Protein AF-A0A955QNH5-F1 (afdb_monomer_lite)

Sequence (184 aa):
MALAVLMLLLALIGGRVAPNFTEDFLEQAGVSHRPVAFSRFDGVSIVLLALAGMAWTFQPDGVGTGAALVVTGSLHLIRLTRWYGWLTWREPLVLVLHVGYGWLAVALVIMGGANLGWGVHPEDAVHALTTGAVGVMTLGVMTRASLGHTGRIKHAGALTVMMYLLVNGGAILRVFGASLYLPG

Secondary structure (DSSP, 8-state):
-HHHHHHHHIIIIIHHHHHHHHHHHHHHTT----PPPP-HHHHHHHHHHHHHHHHHHH-TT-HHHHHHHHHHHHHHHHHHHTTTGGGGTT-HHHHHHHHHHHHHHHHHHHHHHHHTT-SS-HHHHHHIIIIIIIHHHHHHHHHHHHHHHTT--S---HHHHHHHHHHHHHHHHHHHHHHHH---

pLDDT: mean 92.83, std 7.63, range [50.06, 98.38]

Structure (mmCIF, N/CA/C/O backbone):
data_AF-A0A955QNH5-F1
#
_entry.id   AF-A0A955QNH5-F1
#
loop_
_atom_site.group_PDB
_atom_site.id
_atom_site.type_symbol
_atom_site.label_atom_id
_atom_site.label_alt_id
_atom_site.label_comp_id
_atom_site.label_asym_id
_atom_site.label_entity_id
_atom_site.label_seq_id
_atom_site.pdbx_PDB_ins_code
_atom_site.Cartn_x
_atom_site.Cartn_y
_atom_site.Cartn_z
_atom_site.occupancy
_atom_site.B_iso_or_equiv
_atom_site.auth_seq_id
_atom_site.auth_comp_id
_atom_site.auth_asym_id
_atom_site.auth_atom_id
_atom_site.pdbx_PDB_model_num
ATOM 1 N N . MET A 1 1 ? 14.850 -11.677 -4.701 1.00 73.88 1 MET A N 1
ATOM 2 C CA . MET A 1 1 ? 14.038 -12.763 -4.094 1.00 73.88 1 MET A CA 1
ATOM 3 C C . MET A 1 1 ? 13.333 -12.375 -2.788 1.00 73.88 1 MET A C 1
ATOM 5 O O . MET A 1 1 ? 12.111 -12.396 -2.781 1.00 73.88 1 MET A O 1
ATOM 9 N N . ALA A 1 2 ? 14.028 -11.999 -1.700 1.00 87.56 2 ALA A N 1
ATOM 10 C CA . ALA A 1 2 ? 13.380 -11.742 -0.395 1.00 87.56 2 ALA A CA 1
ATOM 11 C C . ALA A 1 2 ? 12.268 -10.670 -0.437 1.00 87.56 2 ALA A C 1
ATOM 13 O O . ALA A 1 2 ? 11.185 -10.870 0.105 1.00 87.56 2 ALA A O 1
ATOM 14 N N . LEU A 1 3 ? 12.497 -9.566 -1.153 1.00 91.44 3 LEU A N 1
ATOM 15 C CA . LEU A 1 3 ? 11.506 -8.497 -1.310 1.00 91.44 3 LEU A CA 1
ATOM 16 C C . LEU A 1 3 ? 10.260 -8.938 -2.099 1.00 91.44 3 LEU A C 1
ATOM 18 O O . LEU A 1 3 ? 9.157 -8.535 -1.750 1.00 91.44 3 LEU A O 1
ATOM 22 N N . ALA A 1 4 ? 10.403 -9.815 -3.097 1.00 92.12 4 ALA A N 1
ATOM 23 C CA . ALA A 1 4 ? 9.262 -10.363 -3.836 1.00 92.12 4 ALA A CA 1
ATOM 24 C C . ALA A 1 4 ? 8.381 -11.257 -2.943 1.00 92.12 4 ALA A C 1
ATOM 26 O O . ALA A 1 4 ? 7.154 -11.214 -3.020 1.00 92.12 4 ALA A O 1
ATOM 27 N N . VAL A 1 5 ? 9.000 -12.018 -2.033 1.00 94.38 5 VAL A N 1
ATOM 28 C CA . VAL A 1 5 ? 8.268 -12.785 -1.014 1.00 94.38 5 VAL A CA 1
ATOM 29 C C . VAL A 1 5 ? 7.528 -11.844 -0.063 1.00 94.38 5 VAL A C 1
ATOM 31 O O . VAL A 1 5 ? 6.362 -12.082 0.240 1.00 94.38 5 VAL A O 1
ATOM 34 N N . LEU A 1 6 ? 8.158 -10.744 0.363 1.00 94.81 6 LEU A N 1
ATOM 35 C CA . LEU A 1 6 ? 7.503 -9.738 1.204 1.00 94.81 6 LEU A CA 1
ATOM 36 C C . LEU A 1 6 ? 6.306 -9.080 0.506 1.00 94.81 6 LEU A C 1
ATOM 38 O O . LEU A 1 6 ? 5.262 -8.939 1.138 1.00 94.81 6 LEU A O 1
ATOM 42 N N . MET A 1 7 ? 6.408 -8.744 -0.787 1.00 95.69 7 MET A N 1
ATOM 43 C CA . MET A 1 7 ? 5.266 -8.250 -1.573 1.00 95.69 7 MET A CA 1
ATOM 44 C C . MET A 1 7 ? 4.090 -9.232 -1.510 1.00 95.69 7 MET A C 1
ATOM 46 O O . MET A 1 7 ? 2.962 -8.833 -1.221 1.00 95.69 7 MET A O 1
ATOM 50 N N . LEU A 1 8 ? 4.356 -10.524 -1.738 1.00 96.75 8 LEU A N 1
ATOM 51 C CA . LEU A 1 8 ? 3.333 -11.571 -1.703 1.00 96.75 8 LEU A CA 1
ATOM 52 C C . LEU A 1 8 ? 2.717 -11.743 -0.315 1.00 96.75 8 LEU A C 1
ATOM 54 O O . LEU A 1 8 ? 1.496 -11.843 -0.197 1.00 96.75 8 LEU A O 1
ATOM 58 N N . LEU A 1 9 ? 3.536 -11.744 0.737 1.00 95.88 9 LEU A N 1
ATOM 59 C CA . LEU A 1 9 ? 3.051 -11.834 2.113 1.00 95.88 9 LEU A CA 1
ATOM 60 C C . LEU A 1 9 ? 2.173 -10.632 2.464 1.00 95.88 9 LEU A C 1
ATOM 62 O O . LEU A 1 9 ? 1.086 -10.821 3.006 1.00 95.88 9 LEU A O 1
ATOM 66 N N . LEU A 1 10 ? 2.583 -9.414 2.099 1.00 96.88 10 LEU A N 1
ATOM 67 C CA . LEU A 1 10 ? 1.769 -8.212 2.284 1.00 96.88 10 LEU A CA 1
ATOM 68 C C . LEU A 1 10 ? 0.448 -8.294 1.507 1.00 96.88 10 LEU A C 1
ATOM 70 O O . LEU A 1 10 ? -0.599 -7.960 2.057 1.00 96.88 10 LEU A O 1
ATOM 74 N N . ALA A 1 11 ? 0.462 -8.784 0.265 1.00 97.00 11 ALA A N 1
ATOM 75 C CA . ALA A 1 11 ? -0.744 -8.907 -0.552 1.00 97.00 11 ALA A CA 1
ATOM 76 C C . ALA A 1 11 ? -1.743 -9.944 -0.014 1.00 97.00 11 ALA A C 1
ATOM 78 O O . ALA A 1 11 ? -2.961 -9.738 -0.081 1.00 97.00 11 ALA A O 1
ATOM 79 N N . LEU A 1 12 ? -1.233 -11.067 0.502 1.00 95.81 12 LEU A N 1
ATOM 80 C CA . LEU A 1 12 ? -2.027 -12.165 1.053 1.00 95.81 12 LEU A CA 1
ATOM 81 C C . LEU A 1 12 ? -2.552 -11.843 2.451 1.00 95.81 12 LEU A C 1
ATOM 83 O O . LEU A 1 12 ? -3.751 -11.956 2.698 1.00 95.81 12 LEU A O 1
ATOM 87 N N . ILE A 1 13 ? -1.659 -11.441 3.358 1.00 94.44 13 ILE A N 1
ATOM 88 C CA . ILE A 1 13 ? -1.999 -11.148 4.752 1.00 94.44 13 ILE A CA 1
ATOM 89 C C . ILE A 1 13 ? -2.771 -9.835 4.812 1.00 94.44 13 ILE A C 1
ATOM 91 O O . ILE A 1 13 ? -3.875 -9.808 5.346 1.00 94.44 13 ILE A O 1
ATOM 95 N N . GLY A 1 14 ? -2.262 -8.765 4.197 1.00 92.81 14 GLY A N 1
ATOM 96 C CA . GLY A 1 14 ? -2.941 -7.468 4.155 1.00 92.81 14 GLY A CA 1
ATOM 97 C C . GLY A 1 14 ? -4.311 -7.554 3.483 1.00 92.81 14 GLY A C 1
ATOM 98 O O . GLY A 1 14 ? -5.280 -7.018 4.010 1.00 92.81 14 GLY A O 1
ATOM 99 N N . GLY A 1 15 ? -4.427 -8.328 2.398 1.00 92.56 15 GLY A N 1
ATOM 100 C CA . GLY A 1 15 ? -5.695 -8.558 1.698 1.00 92.56 15 GLY A CA 1
ATOM 101 C C . GLY A 1 15 ? -6.717 -9.427 2.436 1.00 92.56 15 GLY A C 1
ATOM 102 O O . GLY A 1 15 ? -7.808 -9.628 1.912 1.00 92.56 15 GLY A O 1
ATOM 103 N N . ARG A 1 16 ? -6.385 -9.951 3.621 1.00 93.94 16 ARG A N 1
ATOM 104 C CA . ARG A 1 16 ? -7.334 -10.592 4.548 1.00 93.94 16 ARG A CA 1
ATOM 105 C C . ARG A 1 16 ? -7.545 -9.744 5.796 1.00 93.94 16 ARG A C 1
ATOM 107 O O . ARG A 1 16 ? -8.671 -9.516 6.211 1.00 93.94 16 ARG A O 1
ATOM 114 N N . VAL A 1 17 ? -6.455 -9.252 6.373 1.00 93.81 17 VAL A N 1
ATOM 115 C CA . VAL A 1 17 ? -6.455 -8.493 7.624 1.00 93.81 17 VAL A CA 1
ATOM 116 C C . VAL A 1 17 ? -7.178 -7.154 7.465 1.00 93.81 17 VAL A C 1
ATOM 118 O O . VAL A 1 17 ? -8.030 -6.839 8.289 1.00 93.81 17 VAL A O 1
ATOM 121 N N . ALA A 1 18 ? -6.886 -6.383 6.411 1.00 95.19 18 ALA A N 1
ATOM 122 C CA . ALA A 1 18 ? -7.538 -5.094 6.181 1.00 95.19 18 ALA A CA 1
ATOM 123 C C . ALA A 1 18 ? -9.062 -5.221 5.976 1.00 95.19 18 ALA A C 1
ATOM 125 O O . ALA A 1 18 ? -9.787 -4.581 6.736 1.00 95.19 18 ALA A O 1
ATOM 126 N N . PRO A 1 19 ? -9.582 -6.056 5.047 1.00 95.31 19 PRO A N 1
ATOM 127 C CA . PRO A 1 19 ? -11.027 -6.168 4.852 1.00 95.31 19 PRO A CA 1
ATOM 128 C C . PRO A 1 19 ? -11.760 -6.731 6.073 1.00 95.31 19 PRO A C 1
ATOM 130 O O . PRO A 1 19 ? -12.776 -6.157 6.443 1.00 95.31 19 PRO A O 1
ATOM 133 N N . ASN A 1 20 ? -11.238 -7.758 6.757 1.00 94.94 20 ASN A N 1
ATOM 134 C CA . ASN A 1 20 ? -11.894 -8.302 7.958 1.00 94.94 20 ASN A CA 1
ATOM 135 C C . ASN A 1 20 ? -12.065 -7.229 9.042 1.00 94.94 20 ASN A C 1
ATOM 137 O O . ASN A 1 20 ? -13.104 -7.107 9.679 1.00 94.94 20 ASN A O 1
ATOM 141 N N . PHE A 1 21 ? -11.040 -6.403 9.236 1.00 94.75 21 PHE A N 1
ATOM 142 C CA . PHE A 1 21 ? -11.085 -5.334 10.220 1.00 94.75 21 PHE A CA 1
ATOM 143 C C . PHE A 1 21 ? -11.943 -4.142 9.807 1.00 94.75 21 PHE A C 1
ATOM 145 O O . PHE A 1 21 ? -12.483 -3.461 10.679 1.00 94.75 21 PHE A O 1
ATOM 152 N N . THR A 1 22 ? -12.079 -3.891 8.508 1.00 95.81 22 THR A N 1
ATOM 153 C CA . THR A 1 22 ? -13.064 -2.936 7.998 1.00 95.81 22 THR A CA 1
ATOM 154 C C . THR A 1 22 ? -14.476 -3.440 8.214 1.00 95.81 22 THR A C 1
ATOM 156 O O . THR A 1 22 ? -15.323 -2.667 8.645 1.00 95.81 22 THR A O 1
ATOM 159 N N . GLU A 1 23 ? -14.733 -4.718 7.952 1.00 95.50 23 GLU A N 1
ATOM 160 C CA . GLU A 1 23 ? -16.034 -5.340 8.183 1.00 95.50 23 GLU A CA 1
ATOM 161 C C . GLU A 1 23 ? -16.450 -5.219 9.653 1.00 95.50 23 GLU A C 1
ATOM 163 O O . GLU A 1 23 ? -17.493 -4.622 9.922 1.00 95.50 23 GLU A O 1
ATOM 168 N N . ASP A 1 24 ? -15.577 -5.618 10.589 1.00 93.69 24 ASP A N 1
ATOM 169 C CA . ASP A 1 24 ? -15.798 -5.465 12.037 1.00 93.69 24 ASP A CA 1
ATOM 170 C C . ASP A 1 24 ? -16.164 -4.020 12.426 1.00 93.69 24 ASP A C 1
ATOM 172 O O . ASP A 1 24 ? -17.045 -3.779 13.256 1.00 93.69 24 ASP A O 1
ATOM 176 N N . PHE A 1 25 ? -15.450 -3.039 11.862 1.00 94.50 25 PHE A N 1
ATOM 177 C CA . PHE A 1 25 ? -15.661 -1.624 12.163 1.00 94.50 25 PHE A CA 1
ATOM 178 C C . PHE A 1 25 ? -16.982 -1.105 11.584 1.00 94.50 25 PHE A C 1
ATOM 180 O O . PHE A 1 25 ? -17.727 -0.411 12.276 1.00 94.50 25 PHE A O 1
ATOM 187 N N . LEU A 1 26 ? -17.286 -1.432 10.326 1.00 94.56 26 LEU A N 1
ATOM 188 C CA . LEU A 1 26 ? -18.515 -0.992 9.662 1.00 94.56 26 LEU A CA 1
ATOM 189 C C . LEU A 1 26 ? -19.756 -1.625 10.299 1.00 94.56 26 LEU A C 1
ATOM 191 O O . LEU A 1 26 ? -20.792 -0.967 10.384 1.00 94.56 26 LEU A O 1
ATOM 195 N N . GLU A 1 27 ? -19.640 -2.856 10.799 1.00 94.19 27 GLU A N 1
ATOM 196 C CA . GLU A 1 27 ? -20.665 -3.513 11.612 1.00 94.19 27 GLU A CA 1
ATOM 197 C C . GLU A 1 27 ? -20.955 -2.753 12.900 1.00 94.19 27 GLU A C 1
ATOM 199 O O . GLU A 1 27 ? -22.105 -2.393 13.155 1.00 94.19 27 GLU A O 1
ATOM 204 N N . GLN A 1 28 ? -19.917 -2.435 13.672 1.00 91.81 28 GLN A N 1
ATOM 205 C CA . GLN A 1 28 ? -20.056 -1.675 14.919 1.00 91.81 28 GLN A CA 1
ATOM 206 C C . GLN A 1 28 ? -20.581 -0.255 14.684 1.00 91.81 28 GLN A C 1
ATOM 208 O O . GLN A 1 28 ? -21.316 0.281 15.511 1.00 91.81 28 GLN A O 1
ATOM 213 N N . ALA A 1 29 ? -20.233 0.352 13.549 1.00 92.00 29 ALA A N 1
ATOM 214 C CA . ALA A 1 29 ? -20.691 1.681 13.162 1.00 92.00 29 ALA A CA 1
ATOM 215 C C . ALA A 1 29 ? -22.109 1.702 12.554 1.00 92.00 29 ALA A C 1
ATOM 217 O O . ALA A 1 29 ? -22.601 2.782 12.226 1.00 92.00 29 ALA A O 1
ATOM 218 N N . GLY A 1 30 ? -22.763 0.546 12.367 1.00 92.19 30 GLY A N 1
ATOM 219 C CA . GLY A 1 30 ? -24.098 0.459 11.763 1.00 92.19 30 GLY A CA 1
ATOM 220 C C . GLY A 1 30 ? -24.141 0.852 10.281 1.00 92.19 30 GLY A C 1
ATOM 221 O O . GLY A 1 30 ? -25.191 1.240 9.770 1.00 92.19 30 GLY A O 1
ATOM 222 N N . VAL A 1 31 ? -23.008 0.783 9.578 1.00 92.56 31 VAL A N 1
ATOM 223 C CA . VAL A 1 31 ? -22.906 1.118 8.153 1.00 92.56 31 VAL A CA 1
ATOM 224 C C . VAL A 1 31 ? -23.233 -0.121 7.315 1.00 92.56 31 VAL A C 1
ATOM 226 O O . VAL A 1 31 ? -22.716 -1.210 7.560 1.00 92.56 31 VAL A O 1
ATOM 229 N N . SER A 1 32 ? -24.084 0.044 6.297 1.00 88.25 32 SER A N 1
ATOM 230 C CA . SER A 1 32 ? -24.558 -1.052 5.433 1.00 88.25 32 SER A CA 1
ATOM 231 C C . SER A 1 32 ? -23.532 -1.547 4.409 1.00 88.25 32 SER A C 1
ATOM 233 O O . SER A 1 32 ? -23.672 -2.650 3.885 1.00 88.25 32 SER A O 1
ATOM 235 N N . HIS A 1 33 ? -22.502 -0.753 4.110 1.00 88.88 33 HIS A N 1
ATOM 236 C CA . HIS A 1 33 ? -21.431 -1.158 3.204 1.00 88.88 33 HIS A CA 1
ATOM 237 C C . HIS A 1 33 ? -20.600 -2.287 3.827 1.00 88.88 33 HIS A C 1
ATOM 239 O O . HIS A 1 33 ? -20.292 -2.269 5.022 1.00 88.88 33 HIS A O 1
ATOM 245 N N . ARG A 1 34 ? -20.211 -3.260 3.000 1.00 90.12 34 ARG A N 1
ATOM 246 C CA . ARG A 1 34 ? -19.364 -4.390 3.390 1.00 90.12 34 ARG A CA 1
ATOM 247 C C . ARG A 1 34 ? -18.223 -4.548 2.387 1.00 90.12 34 ARG A C 1
ATOM 249 O O . ARG A 1 34 ? -18.476 -4.406 1.188 1.00 90.12 34 ARG A O 1
ATOM 256 N N . PRO A 1 35 ? -16.987 -4.825 2.840 1.00 92.19 35 PRO A N 1
ATOM 257 C CA . PRO A 1 35 ? -15.889 -5.183 1.952 1.00 92.19 35 PRO A CA 1
ATOM 258 C C . PRO A 1 35 ? -16.304 -6.305 1.005 1.00 92.19 35 PRO A C 1
ATOM 260 O O . PRO A 1 35 ? -16.931 -7.282 1.414 1.00 92.19 35 PRO A O 1
ATOM 263 N N . VAL A 1 36 ? -15.970 -6.170 -0.277 1.00 92.06 36 VAL A N 1
ATOM 264 C CA . VAL A 1 36 ? -16.321 -7.206 -1.249 1.00 92.06 36 VAL A CA 1
ATOM 265 C C . VAL A 1 36 ? -15.541 -8.482 -0.924 1.00 92.06 36 VAL A C 1
ATOM 267 O O . VAL A 1 36 ? -14.315 -8.447 -0.801 1.00 92.06 36 VAL A O 1
ATOM 270 N N . ALA A 1 37 ? -16.251 -9.609 -0.827 1.00 90.69 37 ALA A N 1
ATOM 271 C CA . ALA A 1 37 ? -15.651 -10.913 -0.574 1.00 90.69 37 ALA A CA 1
ATOM 272 C C . ALA A 1 37 ? -14.604 -11.289 -1.639 1.00 90.69 37 ALA A C 1
ATOM 274 O O . ALA A 1 37 ? -14.648 -10.834 -2.790 1.00 90.69 37 ALA A O 1
ATOM 275 N N . PHE A 1 38 ? -13.671 -12.163 -1.250 1.00 92.31 38 PHE A N 1
ATOM 276 C CA . PHE A 1 38 ? -12.607 -12.627 -2.134 1.00 92.31 38 PHE A CA 1
ATOM 277 C C . PHE A 1 38 ? -13.183 -13.237 -3.417 1.00 92.31 38 PHE A C 1
ATOM 279 O O . PHE A 1 38 ? -14.006 -14.150 -3.389 1.00 92.31 38 PHE A O 1
ATOM 286 N N . SER A 1 39 ? -12.724 -12.735 -4.556 1.00 93.50 39 SER A N 1
ATOM 287 C CA . SER A 1 39 ? -13.237 -13.071 -5.881 1.00 93.50 39 SER A CA 1
ATOM 288 C C . SER A 1 39 ? -12.128 -13.559 -6.812 1.00 93.50 39 SER A C 1
ATOM 290 O O . SER A 1 39 ? -10.938 -13.463 -6.510 1.00 93.50 39 SER A O 1
ATOM 292 N N . ARG A 1 40 ? -12.506 -14.029 -8.008 1.00 94.69 40 ARG A N 1
ATOM 293 C CA . ARG A 1 40 ? -11.540 -14.419 -9.052 1.00 94.69 40 ARG A CA 1
ATOM 294 C C . ARG A 1 40 ? -10.577 -13.284 -9.409 1.00 94.69 40 ARG A C 1
ATOM 296 O O . ARG A 1 40 ? -9.405 -13.549 -9.646 1.00 94.69 40 ARG A O 1
ATOM 303 N N . PHE A 1 41 ? -11.048 -12.036 -9.385 1.00 95.44 41 PHE A N 1
ATOM 304 C CA . PHE A 1 41 ? -10.208 -10.858 -9.610 1.00 95.44 41 PHE A CA 1
ATOM 305 C C . PHE A 1 41 ? -9.071 -10.754 -8.583 1.00 95.44 41 PHE A C 1
ATOM 307 O O . PHE A 1 41 ? -7.934 -10.456 -8.943 1.00 95.44 41 PHE A O 1
ATOM 314 N N . ASP A 1 42 ? -9.354 -11.041 -7.309 1.00 95.19 42 ASP A N 1
ATOM 315 C CA . ASP A 1 42 ? -8.354 -11.019 -6.238 1.00 95.19 42 ASP A CA 1
ATOM 316 C C . ASP A 1 42 ? -7.303 -12.110 -6.443 1.00 95.19 42 ASP A C 1
ATOM 318 O O . ASP A 1 42 ? -6.107 -11.847 -6.324 1.00 95.19 42 ASP A O 1
ATOM 322 N N . GLY A 1 43 ? -7.751 -13.314 -6.811 1.00 95.88 43 GLY A N 1
ATOM 323 C CA . GLY A 1 43 ? -6.870 -14.431 -7.149 1.00 95.88 43 GLY A CA 1
ATOM 324 C C . GLY A 1 43 ? -5.943 -14.102 -8.318 1.00 95.88 43 GLY A C 1
ATOM 325 O O . GLY A 1 43 ? -4.730 -14.249 -8.191 1.00 95.88 43 GLY A O 1
ATOM 326 N N . VAL A 1 44 ? -6.493 -13.582 -9.420 1.00 97.38 44 VAL A N 1
ATOM 327 C CA . VAL A 1 44 ? -5.707 -13.156 -10.592 1.00 97.38 44 VAL A CA 1
ATOM 328 C C . VAL A 1 44 ? -4.710 -12.063 -10.214 1.00 97.38 44 VAL A C 1
ATOM 330 O O . VAL A 1 44 ? -3.546 -12.148 -10.591 1.00 97.38 44 VAL A O 1
ATOM 333 N N . SER A 1 45 ? -5.126 -11.081 -9.412 1.00 97.25 45 SER A N 1
ATOM 334 C CA . SER A 1 45 ? -4.244 -10.005 -8.950 1.00 97.25 45 SER A CA 1
ATOM 335 C C . SER A 1 45 ? -3.044 -10.543 -8.160 1.00 97.25 45 SER A C 1
ATOM 337 O O . SER A 1 45 ? -1.924 -10.082 -8.356 1.00 97.25 45 SER A O 1
ATOM 339 N N . ILE A 1 46 ? -3.258 -11.522 -7.274 1.00 97.25 46 ILE A N 1
ATOM 340 C CA . ILE A 1 46 ? -2.185 -12.147 -6.480 1.00 97.25 46 ILE A CA 1
ATOM 341 C C . ILE A 1 46 ? -1.258 -12.992 -7.363 1.00 97.25 46 ILE A C 1
ATOM 343 O O . ILE A 1 46 ? -0.042 -12.951 -7.187 1.00 97.25 46 ILE A O 1
ATOM 347 N N . VAL A 1 47 ? -1.807 -13.747 -8.319 1.00 97.88 47 VAL A N 1
ATOM 348 C CA . VAL A 1 47 ? -0.999 -14.539 -9.263 1.00 97.88 47 VAL A CA 1
ATOM 349 C C . VAL A 1 47 ? -0.127 -13.622 -10.116 1.00 97.88 47 VAL A C 1
ATOM 351 O O . VAL A 1 47 ? 1.067 -13.875 -10.254 1.00 97.88 47 VAL A O 1
ATOM 354 N N . LEU A 1 48 ? -0.686 -12.524 -10.629 1.00 97.75 48 LEU A N 1
ATOM 355 C CA . LEU A 1 48 ? 0.080 -11.529 -11.378 1.00 97.75 48 LEU A CA 1
ATOM 356 C C . LEU A 1 48 ? 1.171 -10.887 -10.521 1.00 97.75 48 LEU A C 1
ATOM 358 O O . LEU A 1 48 ? 2.280 -10.710 -11.012 1.00 97.75 48 LEU A O 1
ATOM 362 N N . LEU A 1 49 ? 0.916 -10.643 -9.232 1.00 98.06 49 LEU A N 1
ATOM 363 C CA . LEU A 1 49 ? 1.956 -10.187 -8.311 1.00 98.06 49 LEU A CA 1
ATOM 364 C C . LEU A 1 49 ? 3.093 -11.196 -8.160 1.00 98.06 49 LEU A C 1
ATOM 366 O O . LEU A 1 49 ? 4.257 -10.800 -8.170 1.00 98.06 49 LEU A O 1
ATOM 370 N N . ALA A 1 50 ? 2.782 -12.488 -8.049 1.00 97.50 50 ALA A N 1
ATOM 371 C CA . ALA A 1 50 ? 3.806 -13.526 -7.966 1.00 97.50 50 ALA A CA 1
ATOM 372 C C . ALA A 1 50 ? 4.670 -13.554 -9.233 1.00 97.50 50 ALA A C 1
ATOM 374 O O . ALA A 1 50 ? 5.897 -13.573 -9.145 1.00 97.50 50 ALA A O 1
ATOM 375 N N . LEU A 1 51 ? 4.031 -13.494 -10.404 1.00 97.38 51 LEU A N 1
ATOM 376 C CA . LEU A 1 51 ? 4.715 -13.479 -11.696 1.00 97.38 51 LEU A CA 1
ATOM 377 C C . LEU A 1 51 ? 5.550 -12.206 -11.884 1.00 97.38 51 LEU A C 1
ATOM 379 O O . LEU A 1 51 ? 6.704 -12.298 -12.295 1.00 97.38 51 LEU A O 1
ATOM 383 N N . ALA A 1 52 ? 5.018 -11.036 -11.529 1.00 97.06 52 ALA A N 1
ATOM 384 C CA . ALA A 1 52 ? 5.735 -9.765 -11.608 1.00 97.06 52 ALA A CA 1
ATOM 385 C C . ALA A 1 52 ? 6.926 -9.719 -10.637 1.00 97.06 52 ALA A C 1
ATOM 387 O O . ALA A 1 52 ? 8.015 -9.299 -11.018 1.00 97.06 52 ALA A O 1
ATOM 388 N N . GLY A 1 53 ? 6.765 -10.217 -9.406 1.00 96.31 53 GLY A N 1
ATOM 389 C CA . GLY A 1 53 ? 7.858 -10.331 -8.435 1.00 96.31 53 GLY A CA 1
ATOM 390 C C . GLY A 1 53 ? 8.942 -11.329 -8.862 1.00 96.31 53 GLY A C 1
ATOM 391 O O . GLY A 1 53 ? 10.128 -11.121 -8.585 1.00 96.31 53 GLY A O 1
ATOM 392 N N . MET A 1 54 ? 8.555 -12.393 -9.572 1.00 96.19 54 MET A N 1
ATOM 393 C CA . MET A 1 54 ? 9.485 -13.340 -10.188 1.00 96.19 54 MET A CA 1
ATOM 394 C C . MET A 1 54 ? 10.242 -12.689 -11.349 1.00 96.19 54 MET A C 1
ATOM 396 O O . MET A 1 54 ? 11.470 -12.727 -11.358 1.00 96.19 54 MET A O 1
ATOM 400 N N . ALA A 1 55 ? 9.538 -12.017 -12.264 1.00 95.81 55 ALA A N 1
ATOM 401 C CA . ALA A 1 55 ? 10.143 -11.260 -13.360 1.00 95.81 55 ALA A CA 1
ATOM 402 C C . ALA A 1 55 ? 11.135 -10.213 -12.836 1.00 95.81 55 ALA A C 1
ATOM 404 O O . ALA A 1 55 ? 12.275 -10.174 -13.285 1.00 95.81 55 ALA A O 1
ATOM 405 N N . TRP A 1 56 ? 10.757 -9.459 -11.801 1.00 95.62 56 TRP A N 1
ATOM 406 C CA . TRP A 1 56 ? 11.630 -8.474 -11.162 1.00 95.62 56 TRP A CA 1
ATOM 407 C C . TRP A 1 56 ? 12.850 -9.089 -10.473 1.00 95.62 56 TRP A C 1
ATOM 409 O O . TRP A 1 56 ? 13.907 -8.474 -10.418 1.00 95.62 56 TRP A O 1
ATOM 419 N N . THR A 1 57 ? 12.752 -10.329 -9.992 1.00 94.25 57 THR A N 1
ATOM 420 C CA . THR A 1 57 ? 13.906 -11.027 -9.413 1.00 94.25 57 THR A CA 1
ATOM 421 C C . THR A 1 57 ? 14.940 -11.429 -10.469 1.00 94.25 57 THR A C 1
ATOM 423 O O . THR A 1 57 ? 16.131 -11.389 -10.172 1.00 94.25 57 THR A O 1
ATOM 426 N N . PHE A 1 58 ? 14.512 -11.836 -11.667 1.00 94.50 58 PHE A N 1
ATOM 427 C CA . PHE A 1 58 ? 15.423 -12.298 -12.724 1.00 94.50 58 PHE A CA 1
ATOM 428 C C . PHE A 1 58 ? 15.865 -11.187 -13.679 1.00 94.50 58 PHE A C 1
ATOM 430 O O . PHE A 1 58 ? 16.976 -11.232 -14.197 1.00 94.50 58 PHE A O 1
ATOM 437 N N . GLN A 1 59 ? 14.998 -10.208 -13.924 1.00 93.88 59 GLN A N 1
ATOM 438 C CA . GLN A 1 59 ? 15.226 -9.075 -14.817 1.00 93.88 59 GLN A CA 1
ATOM 439 C C . GLN A 1 59 ? 14.716 -7.792 -14.147 1.00 93.88 59 GLN A C 1
ATOM 441 O O . GLN A 1 59 ? 13.641 -7.293 -14.506 1.00 93.88 59 GLN A O 1
ATOM 446 N N . PRO A 1 60 ? 15.457 -7.268 -13.152 1.00 90.69 60 PRO A N 1
ATOM 447 C CA . PRO A 1 60 ? 15.029 -6.113 -12.373 1.00 90.69 60 PRO A CA 1
ATOM 448 C C . PRO A 1 60 ? 14.854 -4.861 -13.226 1.00 90.69 60 PRO A C 1
ATOM 450 O O . PRO A 1 60 ? 13.907 -4.137 -12.963 1.00 90.69 60 PRO A O 1
ATOM 453 N N . ASP A 1 61 ? 15.659 -4.673 -14.276 1.00 89.88 61 ASP A N 1
ATOM 454 C CA . ASP A 1 61 ? 15.649 -3.476 -15.139 1.00 89.88 61 ASP A CA 1
ATOM 455 C C . ASP A 1 61 ? 14.889 -3.686 -16.465 1.00 89.88 61 ASP A C 1
ATOM 457 O O . ASP A 1 61 ? 14.957 -2.877 -17.389 1.00 89.88 61 ASP A O 1
ATOM 461 N N . GLY A 1 62 ? 14.180 -4.810 -16.608 1.00 92.25 62 GLY A N 1
ATOM 462 C CA . GLY A 1 62 ? 13.473 -5.138 -17.842 1.00 92.25 62 GLY A CA 1
ATOM 463 C C . GLY A 1 62 ? 12.249 -4.247 -18.069 1.00 92.25 62 GLY A C 1
ATOM 464 O O . GLY A 1 62 ? 11.391 -4.127 -17.195 1.00 92.25 62 GLY A O 1
ATOM 465 N N . VAL A 1 63 ? 12.087 -3.716 -19.285 1.00 93.88 63 VAL A N 1
ATOM 466 C CA . VAL A 1 63 ? 10.881 -2.962 -19.696 1.00 93.88 63 VAL A CA 1
ATOM 467 C C . VAL A 1 63 ? 9.609 -3.801 -19.502 1.00 93.88 63 VAL A C 1
ATOM 469 O O . VAL A 1 63 ? 8.601 -3.311 -18.992 1.00 93.88 63 VAL A O 1
ATOM 472 N N . GLY A 1 64 ? 9.667 -5.097 -19.835 1.00 95.75 64 GLY A N 1
ATOM 473 C CA . GLY A 1 64 ? 8.562 -6.036 -19.608 1.00 95.75 64 GLY A CA 1
ATOM 474 C C . GLY A 1 64 ? 8.225 -6.218 -18.123 1.00 95.75 64 GLY A C 1
ATOM 475 O O . GLY A 1 64 ? 7.050 -6.227 -17.757 1.00 95.75 64 GLY A O 1
ATOM 476 N N . THR A 1 65 ? 9.243 -6.281 -17.259 1.00 96.12 65 THR A N 1
ATOM 477 C CA . THR A 1 65 ? 9.073 -6.275 -15.798 1.00 96.12 65 THR A CA 1
ATOM 478 C C . THR A 1 65 ? 8.405 -4.983 -15.339 1.00 96.12 65 THR A C 1
ATOM 480 O O . THR A 1 65 ? 7.465 -5.033 -14.548 1.00 96.12 65 THR A O 1
ATOM 483 N N . GLY A 1 66 ? 8.842 -3.833 -15.863 1.00 96.38 66 GLY A N 1
ATOM 484 C CA . GLY A 1 66 ? 8.265 -2.530 -15.540 1.00 96.38 66 GLY A CA 1
ATOM 485 C C . GLY A 1 66 ? 6.768 -2.470 -15.836 1.00 96.38 66 GLY A C 1
ATOM 486 O O . GLY A 1 66 ? 5.965 -2.174 -14.951 1.00 96.38 66 GLY A O 1
ATOM 487 N N . ALA A 1 67 ? 6.373 -2.866 -17.048 1.00 97.25 67 ALA A N 1
ATOM 488 C CA . ALA A 1 67 ? 4.967 -2.944 -17.442 1.00 97.25 67 ALA A CA 1
ATOM 489 C C . ALA A 1 67 ? 4.161 -3.913 -16.555 1.00 97.25 67 ALA A C 1
ATOM 491 O O . ALA A 1 67 ? 3.063 -3.576 -16.107 1.00 97.25 67 ALA A O 1
ATOM 492 N N . ALA A 1 68 ? 4.713 -5.093 -16.248 1.00 97.69 68 ALA A N 1
ATOM 493 C CA . ALA A 1 68 ? 4.062 -6.073 -15.379 1.00 97.69 68 ALA A CA 1
ATOM 494 C C . ALA A 1 68 ? 3.842 -5.539 -13.953 1.00 97.69 68 ALA A C 1
ATOM 496 O O . ALA A 1 68 ? 2.771 -5.750 -13.374 1.00 97.69 68 ALA A O 1
ATOM 497 N N . LEU A 1 69 ? 4.822 -4.820 -13.395 1.00 97.88 69 LEU A N 1
ATOM 498 C CA . LEU A 1 69 ? 4.726 -4.187 -12.079 1.00 97.88 69 LEU A CA 1
ATOM 499 C C . LEU A 1 69 ? 3.663 -3.082 -12.059 1.00 97.88 69 LEU A C 1
ATOM 501 O O . LEU A 1 69 ? 2.831 -3.080 -11.152 1.00 97.88 69 LEU A O 1
ATOM 505 N N . VAL A 1 70 ? 3.620 -2.208 -13.073 1.00 98.12 70 VAL A N 1
ATOM 506 C CA . VAL A 1 70 ? 2.592 -1.154 -13.176 1.00 98.12 70 VAL A CA 1
ATOM 507 C C . VAL A 1 70 ? 1.194 -1.761 -13.234 1.00 98.12 70 VAL A C 1
ATOM 509 O O . VAL A 1 70 ? 0.345 -1.406 -12.418 1.00 98.12 70 VAL A O 1
ATOM 512 N N . VAL A 1 71 ? 0.960 -2.722 -14.135 1.00 98.25 71 VAL A N 1
ATOM 513 C CA . VAL A 1 71 ? -0.347 -3.390 -14.271 1.00 98.25 71 VAL A CA 1
ATOM 514 C C . VAL A 1 71 ? -0.761 -4.042 -12.952 1.00 98.25 71 VAL A C 1
ATOM 516 O O . VAL A 1 71 ? -1.882 -3.850 -12.482 1.00 98.25 71 VAL A O 1
ATOM 519 N N . THR A 1 72 ? 0.153 -4.772 -12.314 1.00 98.31 72 THR A N 1
ATOM 520 C CA . THR A 1 72 ? -0.109 -5.437 -11.031 1.00 98.31 72 THR A CA 1
ATOM 521 C C . THR A 1 72 ? -0.422 -4.430 -9.921 1.00 98.31 72 THR A C 1
ATOM 523 O O . THR A 1 72 ? -1.377 -4.623 -9.163 1.00 98.31 72 THR A O 1
ATOM 526 N N . GLY A 1 73 ? 0.341 -3.339 -9.836 1.00 98.31 73 GLY A N 1
ATOM 527 C CA . GLY A 1 73 ? 0.117 -2.259 -8.879 1.00 98.31 73 GLY A CA 1
ATOM 528 C C . GLY A 1 73 ? -1.253 -1.609 -9.059 1.00 98.31 73 GLY A C 1
ATOM 529 O O . GLY A 1 73 ? -2.004 -1.477 -8.092 1.00 98.31 73 GLY A O 1
ATOM 530 N N . SER A 1 74 ? -1.646 -1.310 -10.300 1.00 98.31 74 SER A N 1
ATOM 531 C CA . SER A 1 74 ? -2.980 -0.785 -10.620 1.00 98.31 74 SER A CA 1
ATOM 532 C C . SER A 1 74 ? -4.098 -1.748 -10.217 1.00 98.31 74 SER A C 1
ATOM 534 O O . SER A 1 74 ? -5.090 -1.326 -9.621 1.00 98.31 74 SER A O 1
ATOM 536 N N . LEU A 1 75 ? -3.936 -3.052 -10.461 1.00 98.25 75 LEU A N 1
ATOM 537 C CA . LEU A 1 75 ? -4.903 -4.060 -10.014 1.00 98.25 75 LEU A CA 1
ATOM 538 C C . LEU A 1 75 ? -5.025 -4.091 -8.489 1.00 98.25 75 LEU A C 1
ATOM 540 O O . LEU A 1 75 ? -6.131 -4.204 -7.965 1.00 98.25 75 LEU A O 1
ATOM 544 N N . HIS A 1 76 ? -3.917 -3.951 -7.759 1.00 98.38 76 HIS A N 1
ATOM 545 C CA . HIS A 1 76 ? -3.941 -3.871 -6.298 1.00 98.38 76 HIS A CA 1
ATOM 546 C C . HIS A 1 76 ? -4.568 -2.574 -5.774 1.00 98.38 76 HIS A C 1
ATOM 548 O O . HIS A 1 76 ? -5.248 -2.628 -4.751 1.00 98.38 76 HIS A O 1
ATOM 554 N N . LEU A 1 77 ? -4.441 -1.449 -6.482 1.00 98.00 77 LEU A N 1
ATOM 555 C CA . LEU A 1 77 ? -5.190 -0.227 -6.163 1.00 98.00 77 LEU A CA 1
ATOM 556 C C . LEU A 1 77 ? -6.699 -0.438 -6.336 1.00 98.00 77 LEU A C 1
ATOM 558 O O . LEU A 1 77 ? -7.466 -0.114 -5.433 1.00 98.00 77 LEU A O 1
ATOM 562 N N . ILE A 1 78 ? -7.134 -1.056 -7.438 1.00 97.69 78 ILE A N 1
ATOM 563 C CA . ILE A 1 78 ? -8.550 -1.418 -7.648 1.00 97.69 78 ILE A CA 1
ATOM 564 C C . ILE A 1 78 ? -9.020 -2.391 -6.562 1.00 97.69 78 ILE A C 1
ATOM 566 O O . ILE A 1 78 ? -10.132 -2.297 -6.052 1.00 97.69 78 ILE A O 1
ATOM 570 N N . ARG A 1 79 ? -8.167 -3.334 -6.168 1.00 96.94 79 ARG A N 1
ATOM 571 C CA . ARG A 1 79 ? -8.470 -4.281 -5.096 1.00 96.94 79 ARG A CA 1
ATOM 572 C C . ARG A 1 79 ? -8.685 -3.573 -3.757 1.00 96.94 79 ARG A C 1
ATOM 574 O O . ARG A 1 79 ? -9.639 -3.894 -3.058 1.00 96.94 79 ARG A O 1
ATOM 581 N N . LEU A 1 80 ? -7.854 -2.579 -3.448 1.00 97.12 80 LEU A N 1
ATOM 582 C CA . LEU A 1 80 ? -7.963 -1.761 -2.242 1.00 97.12 80 LEU A CA 1
ATOM 583 C C . LEU A 1 80 ? -9.282 -0.980 -2.196 1.00 97.12 80 LEU A C 1
ATOM 585 O O . LEU A 1 80 ? -9.880 -0.860 -1.124 1.00 97.12 80 LEU A O 1
ATOM 589 N N . THR A 1 81 ? -9.776 -0.483 -3.339 1.00 96.06 81 THR A N 1
ATOM 590 C CA . THR A 1 81 ? -11.034 0.277 -3.340 1.00 96.06 81 THR A CA 1
ATOM 591 C C . THR A 1 81 ? -12.253 -0.585 -3.014 1.00 96.06 81 THR A C 1
ATOM 593 O O . THR A 1 81 ? -13.228 -0.097 -2.448 1.00 96.06 81 THR A O 1
ATOM 596 N N . ARG A 1 82 ? -12.183 -1.892 -3.279 1.00 96.19 82 ARG A N 1
ATOM 597 C CA . ARG A 1 82 ? -13.257 -2.854 -2.979 1.00 96.19 82 ARG A CA 1
ATOM 598 C C . ARG A 1 82 ? -13.431 -3.139 -1.486 1.00 96.19 82 ARG A C 1
ATOM 600 O O . ARG A 1 82 ? -14.384 -3.817 -1.108 1.00 96.19 82 ARG A O 1
ATOM 607 N N . TRP A 1 83 ? -12.532 -2.648 -0.634 1.00 96.62 83 TRP A N 1
ATOM 608 C CA . TRP A 1 83 ? -12.610 -2.842 0.817 1.00 96.62 83 TRP A CA 1
ATOM 609 C C . TRP A 1 83 ? -13.202 -1.650 1.559 1.00 96.62 83 TRP A C 1
ATOM 611 O O . TRP A 1 83 ? -13.358 -1.729 2.770 1.00 96.62 83 TRP A O 1
ATOM 621 N N . TYR A 1 84 ? -13.541 -0.560 0.860 1.00 95.31 84 TYR A N 1
ATOM 622 C CA . TYR A 1 84 ? -14.156 0.634 1.452 1.00 95.31 84 TYR A CA 1
ATOM 623 C C . TYR A 1 84 ? -13.355 1.254 2.612 1.00 95.31 84 TYR A C 1
ATOM 625 O O . TYR A 1 84 ? -13.923 1.889 3.499 1.00 95.31 84 TYR A O 1
ATOM 633 N N . GLY A 1 85 ? -12.024 1.118 2.602 1.00 93.94 85 GLY A N 1
ATOM 634 C CA . GLY A 1 85 ? -11.153 1.581 3.689 1.00 93.94 85 GLY A CA 1
ATOM 635 C C . GLY A 1 85 ? -11.258 3.071 4.022 1.00 93.94 85 GLY A C 1
ATOM 636 O O . GLY A 1 85 ? -11.030 3.473 5.156 1.00 93.94 85 GLY A O 1
ATOM 637 N N . TRP A 1 86 ? -11.661 3.914 3.069 1.00 94.62 86 TRP A N 1
ATOM 638 C CA . TRP A 1 86 ? -11.874 5.344 3.327 1.00 94.62 86 TRP A CA 1
ATOM 639 C C . TRP A 1 86 ? -13.034 5.614 4.297 1.00 94.62 86 TRP A C 1
ATOM 641 O O . TRP A 1 86 ? -13.056 6.656 4.949 1.00 94.62 86 TRP A O 1
ATOM 651 N N . LEU A 1 87 ? -13.987 4.684 4.440 1.00 95.19 87 LEU A N 1
ATOM 652 C CA . LEU A 1 87 ? -15.078 4.802 5.412 1.00 95.19 87 LEU A CA 1
ATOM 653 C C . LEU A 1 87 ? -14.590 4.624 6.857 1.00 95.19 87 LEU A C 1
ATOM 655 O O . LEU A 1 87 ? -15.283 5.029 7.788 1.00 95.19 87 LEU A O 1
ATOM 659 N N . THR A 1 88 ? -13.386 4.082 7.060 1.00 94.81 88 THR A N 1
ATOM 660 C CA . THR A 1 88 ? -12.803 3.854 8.389 1.00 94.81 88 THR A CA 1
ATOM 661 C C . THR A 1 88 ? -11.950 5.027 8.873 1.00 94.81 88 THR A C 1
ATOM 663 O O . THR A 1 88 ? -11.166 4.863 9.801 1.00 94.81 88 THR A O 1
ATOM 666 N N . TRP A 1 89 ? -12.069 6.221 8.275 1.00 93.56 89 TRP A N 1
ATOM 667 C CA . TRP A 1 89 ? -11.239 7.386 8.626 1.00 93.56 89 TRP A CA 1
ATOM 668 C C . TRP A 1 89 ? -11.340 7.803 10.103 1.00 93.56 89 TRP A C 1
ATOM 670 O O . TRP A 1 89 ? -10.397 8.371 10.649 1.00 93.56 89 TRP A O 1
ATOM 680 N N . ARG A 1 90 ? -12.470 7.493 10.755 1.00 90.94 90 ARG A N 1
ATOM 681 C CA . ARG A 1 90 ? -12.696 7.723 12.192 1.00 90.94 90 ARG A CA 1
ATOM 682 C C . ARG A 1 90 ? -11.944 6.750 13.099 1.00 90.94 90 ARG A C 1
ATOM 684 O O . ARG A 1 90 ? -11.827 7.027 14.287 1.00 90.94 90 ARG A O 1
ATOM 691 N N . GLU A 1 91 ? -11.440 5.645 12.555 1.00 94.38 91 GLU A N 1
ATOM 692 C CA . GLU A 1 91 ? -10.639 4.664 13.282 1.00 94.38 91 GLU A CA 1
ATOM 693 C C . GLU A 1 91 ? -9.264 4.491 12.610 1.00 94.38 91 GLU A C 1
ATOM 695 O O . GLU A 1 91 ? -9.082 3.637 11.730 1.00 94.38 91 GLU A O 1
ATOM 700 N N . PRO A 1 92 ? -8.265 5.298 13.019 1.00 94.75 92 PRO A N 1
ATOM 701 C CA . PRO A 1 92 ? -6.934 5.284 12.422 1.00 94.75 92 PRO A CA 1
ATOM 702 C C . PRO A 1 92 ? -6.241 3.916 12.469 1.00 94.75 92 PRO A C 1
ATOM 704 O O . PRO A 1 92 ? -5.447 3.620 11.576 1.00 94.75 92 PRO A O 1
ATOM 707 N N . LEU A 1 93 ? -6.556 3.060 13.455 1.00 94.31 93 LEU A N 1
ATOM 708 C CA . LEU A 1 93 ? -6.009 1.697 13.539 1.00 94.31 93 LEU A CA 1
ATOM 709 C C . LEU A 1 93 ? -6.406 0.821 12.344 1.00 94.31 93 LEU A C 1
ATOM 711 O O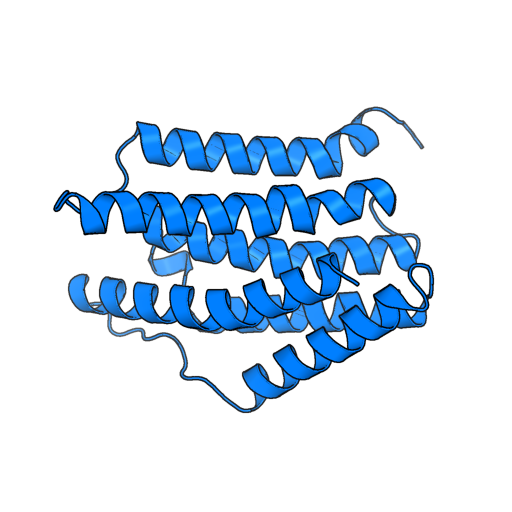 . LEU A 1 93 ? -5.656 -0.072 11.956 1.00 94.31 93 LEU A O 1
ATOM 715 N N . VAL A 1 94 ? -7.592 1.043 11.772 1.00 95.94 94 VAL A N 1
ATOM 716 C CA . VAL A 1 94 ? -8.062 0.313 10.584 1.00 95.94 94 VAL A CA 1
ATOM 717 C C . VAL A 1 94 ? -7.599 1.025 9.318 1.00 95.94 94 VAL A C 1
ATOM 719 O O . VAL A 1 94 ? -7.142 0.380 8.369 1.00 95.94 94 VAL A O 1
ATOM 722 N N . LEU A 1 95 ? -7.630 2.360 9.318 1.00 97.12 95 LEU A N 1
ATOM 723 C CA . LEU A 1 95 ? -7.198 3.158 8.172 1.00 97.12 95 LEU A CA 1
ATOM 724 C C . LEU A 1 95 ? -5.727 2.894 7.813 1.00 97.12 95 LEU A C 1
ATOM 726 O O . LEU A 1 95 ? -5.410 2.709 6.639 1.00 97.12 95 LEU A O 1
ATOM 730 N N . VAL A 1 96 ? -4.829 2.804 8.801 1.00 97.50 96 VAL A N 1
ATOM 731 C CA . VAL A 1 96 ? -3.390 2.601 8.552 1.00 97.50 96 VAL A CA 1
ATOM 732 C C . VAL A 1 96 ? -3.089 1.286 7.823 1.00 97.50 96 VAL A C 1
ATOM 734 O O . VAL A 1 96 ? -2.124 1.212 7.068 1.00 97.50 96 VAL A O 1
ATOM 737 N N . LEU A 1 97 ? -3.931 0.260 7.975 1.00 97.31 97 LEU A N 1
ATOM 738 C CA . LEU A 1 97 ? -3.776 -1.010 7.259 1.00 97.31 97 LEU A CA 1
ATOM 739 C C . LEU A 1 97 ? -4.066 -0.848 5.763 1.00 97.31 97 LEU A C 1
ATOM 741 O O . LEU A 1 97 ? -3.373 -1.429 4.928 1.00 97.31 97 LEU A O 1
ATOM 745 N N . HIS A 1 98 ? -5.039 -0.001 5.419 1.00 97.94 98 HIS A N 1
ATOM 746 C CA . HIS A 1 98 ? -5.325 0.370 4.033 1.00 97.94 98 HIS A CA 1
ATOM 747 C C . HIS A 1 98 ? -4.206 1.224 3.459 1.00 97.94 98 HIS A C 1
ATOM 749 O O 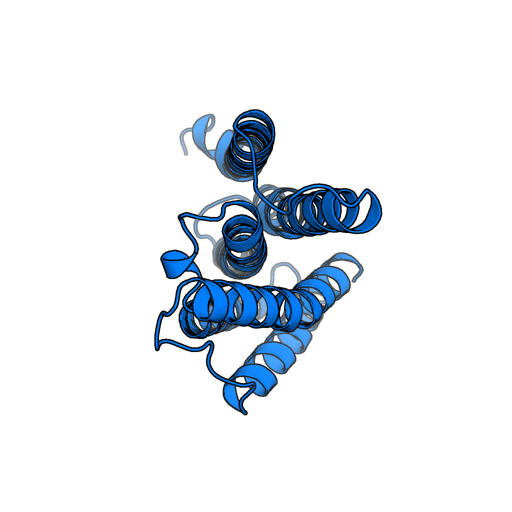. HIS A 1 98 ? -3.824 1.018 2.314 1.00 97.94 98 HIS A O 1
ATOM 755 N N . VAL A 1 99 ? -3.637 2.129 4.260 1.00 98.00 99 VAL A N 1
ATOM 756 C CA . VAL A 1 99 ? -2.467 2.920 3.860 1.00 98.00 99 VAL A CA 1
ATOM 757 C C . VAL A 1 99 ? -1.258 2.012 3.614 1.00 98.00 99 VAL A C 1
ATOM 759 O O . VAL A 1 99 ? -0.606 2.142 2.585 1.00 98.00 99 VAL A O 1
ATOM 762 N N . GLY A 1 100 ? -0.989 1.038 4.488 1.00 97.75 100 GLY A N 1
ATOM 763 C CA . GLY A 1 100 ? 0.097 0.068 4.305 1.00 97.75 100 GLY A CA 1
ATOM 764 C C . GLY A 1 100 ? -0.078 -0.804 3.057 1.00 97.75 100 GLY A C 1
ATOM 765 O O . GLY A 1 100 ? 0.874 -1.015 2.308 1.00 97.75 100 GLY A O 1
ATOM 766 N N . TYR A 1 101 ? -1.299 -1.276 2.781 1.00 98.12 101 TYR A N 1
ATOM 767 C CA . TYR A 1 101 ? -1.585 -2.004 1.539 1.00 98.12 101 TYR A CA 1
ATOM 768 C C . TYR A 1 101 ? -1.529 -1.081 0.311 1.00 98.12 101 TYR A C 1
ATOM 770 O O . TYR A 1 101 ? -1.051 -1.473 -0.751 1.00 98.12 101 TYR A O 1
ATOM 778 N N . GLY A 1 102 ? -1.976 0.166 0.454 1.00 98.06 102 GLY A N 1
ATOM 779 C CA . GLY A 1 102 ? -1.863 1.202 -0.569 1.00 98.06 102 GLY A CA 1
ATOM 780 C C . GLY A 1 102 ? -0.413 1.458 -0.950 1.00 98.06 102 GLY A C 1
ATOM 781 O O . GLY A 1 102 ? -0.102 1.491 -2.136 1.00 98.06 102 GLY A O 1
ATOM 782 N N . TRP A 1 103 ? 0.492 1.516 0.028 1.00 98.31 103 TRP A N 1
ATOM 783 C CA . TRP A 1 103 ? 1.928 1.595 -0.224 1.00 98.31 103 TRP A CA 1
ATOM 784 C C . TRP A 1 103 ? 2.460 0.413 -1.026 1.00 98.31 103 TRP A C 1
ATOM 786 O O . TRP A 1 103 ? 3.281 0.635 -1.904 1.00 98.31 103 TRP A O 1
ATOM 796 N N . LEU A 1 104 ? 1.994 -0.820 -0.789 1.00 98.19 104 LEU A N 1
ATOM 797 C CA . LEU A 1 104 ? 2.382 -1.963 -1.626 1.00 98.19 104 LEU A CA 1
ATOM 798 C C . LEU A 1 104 ? 1.980 -1.717 -3.085 1.00 98.19 104 LEU A C 1
ATOM 800 O O . LEU A 1 104 ? 2.796 -1.872 -3.989 1.00 98.19 104 LEU A O 1
ATOM 804 N N . ALA A 1 105 ? 0.727 -1.326 -3.310 1.00 98.19 105 ALA A N 1
ATOM 805 C CA . ALA A 1 105 ? 0.202 -1.103 -4.650 1.00 98.19 105 ALA A CA 1
ATOM 806 C C . ALA A 1 105 ? 0.924 0.056 -5.363 1.00 98.19 105 ALA A C 1
ATOM 808 O O . ALA A 1 105 ? 1.329 -0.079 -6.516 1.00 98.19 105 ALA A O 1
ATOM 809 N N . VAL A 1 106 ? 1.149 1.164 -4.653 1.00 97.88 106 VAL A N 1
ATOM 810 C CA . VAL A 1 106 ? 1.889 2.333 -5.145 1.00 97.88 106 VAL A CA 1
ATOM 811 C C . VAL A 1 106 ? 3.358 1.995 -5.397 1.00 97.88 106 VAL A C 1
ATOM 813 O O . VAL A 1 106 ? 3.890 2.394 -6.426 1.00 97.88 106 VAL A O 1
ATOM 816 N N . ALA A 1 107 ? 4.008 1.220 -4.527 1.00 97.44 107 ALA A N 1
ATOM 817 C CA . ALA A 1 107 ? 5.399 0.814 -4.709 1.00 97.44 107 ALA A CA 1
ATOM 818 C C . ALA A 1 107 ? 5.602 0.040 -6.014 1.00 97.44 107 ALA A C 1
ATOM 820 O O . ALA A 1 107 ? 6.551 0.317 -6.736 1.00 97.44 107 ALA A O 1
ATOM 821 N N . LEU A 1 108 ? 4.685 -0.868 -6.360 1.00 97.88 108 LEU A N 1
ATOM 822 C CA . LEU A 1 108 ? 4.736 -1.595 -7.633 1.00 97.88 108 LEU A CA 1
ATOM 823 C C . LEU A 1 108 ? 4.634 -0.645 -8.834 1.00 97.88 108 LEU A C 1
ATOM 825 O O . LEU A 1 108 ? 5.376 -0.802 -9.799 1.00 97.88 108 LEU A O 1
ATOM 829 N N . VAL A 1 109 ? 3.767 0.368 -8.763 1.00 98.06 109 VAL A N 1
ATOM 830 C CA . VAL A 1 109 ? 3.646 1.379 -9.825 1.00 98.06 109 VAL A CA 1
ATOM 831 C C . VAL A 1 109 ? 4.906 2.239 -9.921 1.00 98.06 109 VAL A C 1
ATOM 833 O O . VAL A 1 109 ? 5.391 2.456 -11.025 1.00 98.06 109 VAL A O 1
ATOM 836 N N . ILE A 1 110 ? 5.463 2.694 -8.795 1.00 96.38 110 ILE A N 1
ATOM 837 C CA . ILE A 1 110 ? 6.684 3.517 -8.770 1.00 96.38 110 ILE A CA 1
ATOM 838 C C . ILE A 1 110 ? 7.8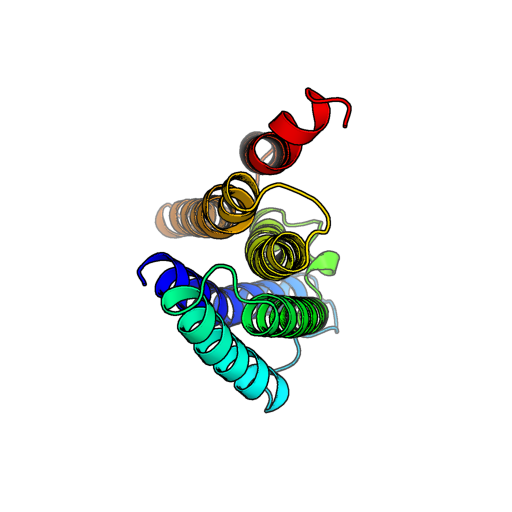80 2.721 -9.301 1.00 96.38 110 ILE A C 1
ATOM 840 O O . ILE A 1 110 ? 8.599 3.209 -10.166 1.00 96.38 110 ILE A O 1
ATOM 844 N N . MET A 1 111 ? 8.073 1.487 -8.833 1.00 96.12 111 MET A N 1
ATOM 845 C CA . MET A 1 111 ? 9.146 0.604 -9.305 1.00 96.12 111 MET A CA 1
ATOM 846 C C . MET A 1 111 ? 8.987 0.274 -10.789 1.00 96.12 111 MET A C 1
ATOM 848 O O . MET A 1 111 ? 9.955 0.313 -11.543 1.00 96.12 111 MET A O 1
ATOM 852 N N . GLY A 1 112 ? 7.761 -0.013 -11.228 1.00 96.62 112 GLY A N 1
ATOM 853 C CA . GLY A 1 112 ? 7.486 -0.266 -12.634 1.00 96.62 112 GLY A CA 1
ATOM 854 C C . GLY A 1 112 ? 7.723 0.963 -13.511 1.00 96.62 112 GLY A C 1
ATOM 855 O O . GLY A 1 112 ? 8.314 0.839 -14.578 1.00 96.62 112 GLY A O 1
ATOM 856 N N . GLY A 1 113 ? 7.330 2.150 -13.042 1.00 95.88 113 GLY A N 1
ATOM 857 C CA . GLY A 1 113 ? 7.602 3.427 -13.701 1.00 95.88 113 GLY A CA 1
ATOM 858 C C . GLY A 1 113 ? 9.097 3.708 -13.827 1.00 95.88 113 GLY A C 1
ATOM 859 O O . GLY A 1 113 ? 9.551 4.034 -14.922 1.00 95.88 113 GLY A O 1
ATOM 860 N N . ALA A 1 114 ? 9.868 3.482 -12.759 1.00 93.94 114 ALA A N 1
ATOM 861 C CA . ALA A 1 114 ? 11.319 3.659 -12.761 1.00 93.94 114 ALA A CA 1
ATOM 862 C C . ALA A 1 114 ? 11.996 2.789 -13.837 1.00 93.94 114 ALA A C 1
ATOM 864 O O . ALA A 1 114 ? 12.827 3.280 -14.599 1.00 93.94 114 ALA A O 1
ATOM 865 N N . ASN A 1 115 ? 11.565 1.532 -13.986 1.00 93.06 115 ASN A N 1
ATOM 866 C CA . ASN A 1 115 ? 12.050 0.628 -15.039 1.00 93.06 115 ASN A CA 1
ATOM 867 C C . ASN A 1 115 ? 11.673 1.065 -16.461 1.00 93.06 115 ASN A C 1
ATOM 869 O O . ASN A 1 115 ? 12.321 0.670 -17.427 1.00 93.06 115 ASN A O 1
ATOM 873 N N . LEU A 1 116 ? 10.596 1.836 -16.605 1.00 93.81 116 LEU A N 1
ATOM 874 C CA . LEU A 1 116 ? 10.154 2.405 -17.878 1.00 93.81 116 LEU A CA 1
ATOM 875 C C . LEU A 1 116 ? 10.789 3.780 -18.151 1.00 93.81 116 LEU A C 1
ATOM 877 O O . LEU A 1 116 ? 10.503 4.387 -19.181 1.00 93.81 116 LEU A O 1
ATOM 881 N N . GLY A 1 117 ? 11.656 4.262 -17.253 1.00 88.69 117 GLY A N 1
ATOM 882 C CA . GLY A 1 117 ? 12.328 5.555 -17.365 1.00 88.69 117 GLY A CA 1
ATOM 883 C C . GLY A 1 117 ? 11.490 6.745 -16.892 1.00 88.69 117 GLY A C 1
ATOM 884 O O . GLY A 1 117 ? 11.781 7.877 -17.273 1.00 88.69 117 GLY A O 1
ATOM 885 N N . TRP A 1 118 ? 10.443 6.523 -16.092 1.00 87.38 118 TRP A N 1
ATOM 886 C CA . TRP A 1 118 ? 9.581 7.574 -15.543 1.00 87.38 118 TRP A CA 1
ATOM 887 C C . TRP A 1 118 ? 9.675 7.657 -14.016 1.00 87.38 118 TRP A C 1
ATOM 889 O O . TRP A 1 118 ? 9.708 6.644 -13.323 1.00 87.38 118 TRP A O 1
ATOM 899 N N . GLY A 1 119 ? 9.597 8.873 -13.472 1.00 87.25 119 GLY A N 1
ATOM 900 C CA . GLY A 1 119 ? 9.495 9.094 -12.029 1.00 87.25 119 GLY A CA 1
ATOM 901 C C . GLY A 1 119 ? 10.850 9.140 -11.324 1.00 87.25 119 GLY A C 1
ATOM 902 O O . GLY A 1 119 ? 11.681 9.980 -11.653 1.00 87.25 119 GLY A O 1
ATOM 903 N N . VAL A 1 120 ? 11.026 8.297 -10.305 1.00 88.62 120 VAL A N 1
ATOM 904 C CA . VAL A 1 120 ? 12.204 8.289 -9.416 1.00 88.62 120 VAL A CA 1
ATOM 905 C C . VAL A 1 120 ? 13.238 7.251 -9.855 1.00 88.62 120 VAL A C 1
ATOM 907 O O . VAL A 1 120 ? 12.929 6.344 -10.628 1.00 88.62 120 VAL A O 1
ATOM 910 N N . HIS A 1 121 ? 14.456 7.341 -9.319 1.00 89.19 121 HIS A N 1
ATOM 911 C CA . HIS A 1 121 ? 15.479 6.327 -9.556 1.00 89.19 121 HIS A CA 1
ATOM 912 C C . HIS A 1 121 ? 15.069 4.957 -8.972 1.00 89.19 121 HIS A C 1
ATOM 914 O O . HIS A 1 121 ? 14.434 4.906 -7.912 1.00 89.19 121 HIS A O 1
ATOM 920 N N . PRO A 1 122 ? 15.447 3.828 -9.611 1.00 86.38 122 PRO A N 1
ATOM 921 C CA . PRO A 1 122 ? 15.094 2.485 -9.134 1.00 86.38 122 PRO A CA 1
ATOM 922 C C . PRO A 1 122 ? 15.515 2.204 -7.684 1.00 86.38 122 PRO A C 1
ATOM 924 O O . PRO A 1 122 ? 14.800 1.524 -6.947 1.00 86.38 122 PRO A O 1
ATOM 927 N N . GLU A 1 123 ? 16.648 2.764 -7.254 1.00 88.06 123 GLU A N 1
ATOM 928 C CA . GLU A 1 123 ? 17.153 2.664 -5.880 1.00 88.06 123 GLU A CA 1
ATOM 929 C C . GLU A 1 123 ? 16.222 3.318 -4.849 1.00 88.06 123 GLU A C 1
ATOM 931 O O . GLU A 1 123 ? 15.991 2.753 -3.777 1.00 88.06 123 GLU A O 1
ATOM 936 N N . ASP A 1 124 ? 15.598 4.444 -5.197 1.00 91.06 124 ASP A N 1
ATOM 937 C CA . ASP A 1 124 ? 14.621 5.120 -4.344 1.00 91.06 124 ASP A CA 1
ATOM 938 C C . ASP A 1 124 ? 13.241 4.455 -4.407 1.00 91.06 124 ASP A C 1
ATOM 940 O O . ASP A 1 124 ? 12.535 4.368 -3.396 1.00 91.06 124 ASP A O 1
ATOM 944 N N . ALA A 1 125 ? 12.866 3.900 -5.564 1.00 91.69 125 ALA A N 1
ATOM 945 C CA . ALA A 1 125 ? 11.590 3.211 -5.753 1.00 91.69 125 ALA A CA 1
ATOM 946 C C . ALA A 1 125 ? 11.405 2.025 -4.787 1.00 91.69 125 ALA A C 1
ATOM 948 O O . ALA A 1 125 ? 10.309 1.800 -4.266 1.00 91.69 125 ALA A O 1
ATOM 949 N N . VAL A 1 126 ? 12.481 1.293 -4.475 1.00 94.06 126 VAL A N 1
ATOM 950 C CA . VAL A 1 126 ? 12.455 0.162 -3.526 1.00 94.06 126 VAL A CA 1
ATOM 951 C C . VAL A 1 126 ? 12.098 0.607 -2.098 1.00 94.06 126 VAL A C 1
ATOM 953 O O . VAL A 1 126 ? 11.563 -0.181 -1.305 1.00 94.06 126 VAL A O 1
ATOM 956 N N . HIS A 1 127 ? 12.314 1.877 -1.748 1.00 95.56 127 HIS A N 1
ATOM 957 C CA . HIS A 1 127 ? 11.924 2.403 -0.440 1.00 95.56 127 HIS A CA 1
ATOM 958 C C . HIS A 1 127 ? 10.414 2.570 -0.268 1.00 95.56 127 HIS A C 1
ATOM 960 O O . HIS A 1 127 ? 9.921 2.470 0.859 1.00 95.56 127 HIS A O 1
ATOM 966 N N . ALA A 1 128 ? 9.657 2.695 -1.362 1.00 96.75 128 ALA A N 1
ATOM 967 C CA . ALA A 1 128 ? 8.197 2.679 -1.302 1.00 96.75 128 ALA A CA 1
ATOM 968 C C . ALA A 1 128 ? 7.685 1.315 -0.809 1.00 96.75 128 ALA A C 1
ATOM 970 O O . ALA A 1 128 ? 6.746 1.242 -0.016 1.00 96.75 128 ALA A O 1
ATOM 971 N N . LEU A 1 129 ? 8.343 0.224 -1.219 1.00 96.50 129 LEU A N 1
ATOM 972 C CA . LEU A 1 129 ? 8.015 -1.122 -0.754 1.00 96.50 129 LEU A CA 1
ATOM 973 C C . LEU A 1 129 ? 8.478 -1.355 0.687 1.00 96.50 129 LEU A C 1
ATOM 975 O O . LEU A 1 129 ? 7.738 -1.904 1.499 1.00 96.50 129 LEU A O 1
ATOM 979 N N . THR A 1 130 ? 9.715 -0.985 1.003 1.00 96.06 130 THR A N 1
ATOM 980 C CA . THR A 1 130 ? 10.322 -1.314 2.300 1.00 96.06 130 THR A CA 1
ATOM 981 C C . THR A 1 130 ? 9.860 -0.356 3.396 1.00 96.06 130 THR A C 1
ATOM 983 O O . THR A 1 130 ? 9.115 -0.749 4.292 1.00 96.06 130 THR A O 1
ATOM 986 N N . THR A 1 131 ? 10.249 0.914 3.327 1.00 95.19 131 THR A N 1
ATOM 987 C CA . THR A 1 131 ? 9.886 1.923 4.331 1.00 95.19 131 THR A CA 1
ATOM 988 C C . THR A 1 131 ? 8.386 2.222 4.312 1.00 95.19 131 THR A C 1
ATOM 990 O O . THR A 1 131 ? 7.781 2.340 5.375 1.00 95.19 131 THR A O 1
ATOM 993 N N . GLY A 1 132 ? 7.779 2.285 3.123 1.00 97.12 132 GLY A N 1
ATOM 994 C CA . GLY A 1 132 ? 6.336 2.470 2.961 1.00 97.12 132 GLY A CA 1
ATOM 995 C C . GLY A 1 132 ? 5.547 1.217 3.335 1.00 97.12 132 GLY A C 1
ATOM 996 O O . GLY A 1 132 ? 4.984 1.132 4.423 1.00 97.12 132 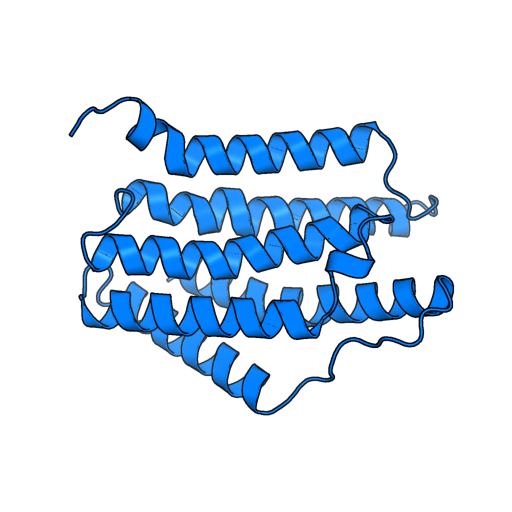GLY A O 1
ATOM 997 N N . ALA A 1 133 ? 5.494 0.225 2.447 1.00 97.69 133 ALA A N 1
ATOM 998 C CA . ALA A 1 133 ? 4.553 -0.887 2.595 1.00 97.69 133 ALA A CA 1
ATOM 999 C C . ALA A 1 133 ? 4.864 -1.782 3.802 1.00 97.69 133 ALA A C 1
ATOM 1001 O O . ALA A 1 133 ? 3.999 -1.986 4.656 1.00 97.69 133 ALA A O 1
ATOM 1002 N N . VAL A 1 134 ? 6.096 -2.293 3.907 1.00 97.50 134 VAL A N 1
ATOM 1003 C CA . VAL A 1 134 ? 6.496 -3.164 5.025 1.00 97.50 134 VAL A CA 1
ATOM 1004 C C . VAL A 1 134 ? 6.459 -2.388 6.340 1.00 97.50 134 VAL A C 1
ATOM 1006 O O . VAL A 1 134 ? 5.865 -2.872 7.304 1.00 97.50 134 VAL A O 1
ATOM 1009 N N . GLY A 1 135 ? 7.037 -1.185 6.385 1.00 96.94 135 GLY A N 1
ATOM 1010 C CA . GLY A 1 135 ? 7.085 -0.355 7.591 1.00 96.94 135 GLY A CA 1
ATOM 1011 C C . GLY A 1 135 ? 5.698 0.011 8.123 1.00 96.94 135 GLY A C 1
ATOM 1012 O O . GLY A 1 135 ? 5.379 -0.290 9.277 1.00 96.94 135 GLY A O 1
ATOM 1013 N N . VAL A 1 136 ? 4.845 0.601 7.280 1.00 97.81 136 VAL A N 1
ATOM 1014 C CA . VAL A 1 136 ? 3.499 1.046 7.678 1.00 97.81 136 VAL A CA 1
ATOM 1015 C C . VAL A 1 136 ? 2.605 -0.140 8.036 1.00 97.81 136 VAL A C 1
ATOM 1017 O O . VAL A 1 136 ? 1.918 -0.090 9.058 1.00 97.81 136 VAL A O 1
ATOM 1020 N N . MET A 1 137 ? 2.633 -1.229 7.257 1.00 97.00 137 MET A N 1
ATOM 1021 C CA . MET A 1 137 ? 1.830 -2.419 7.564 1.00 97.00 137 MET A CA 1
ATOM 1022 C C . MET A 1 137 ? 2.255 -3.054 8.890 1.00 97.00 137 MET A C 1
ATOM 1024 O O . MET A 1 137 ? 1.407 -3.373 9.723 1.00 97.00 137 MET A O 1
ATOM 1028 N N . THR A 1 138 ? 3.562 -3.201 9.111 1.00 96.06 138 THR A N 1
ATOM 1029 C CA . THR A 1 138 ? 4.098 -3.772 10.354 1.00 96.06 138 THR A CA 1
ATOM 1030 C C . THR A 1 138 ? 3.675 -2.934 11.553 1.00 96.06 138 THR A C 1
ATOM 1032 O O . THR A 1 138 ? 3.137 -3.474 12.519 1.00 96.06 138 THR A O 1
ATOM 1035 N N . LEU A 1 139 ? 3.832 -1.610 11.472 1.00 96.06 139 LEU A N 1
ATOM 1036 C CA . LEU A 1 139 ? 3.410 -0.699 12.531 1.00 96.06 139 LEU A CA 1
ATOM 1037 C C . LEU A 1 139 ? 1.903 -0.799 12.806 1.00 96.06 139 LEU A C 1
ATOM 1039 O O . LEU A 1 139 ? 1.497 -0.882 13.967 1.00 96.06 139 LEU A O 1
ATOM 1043 N N . GLY A 1 140 ? 1.071 -0.833 11.761 1.00 94.88 140 GLY A N 1
ATOM 1044 C CA . GLY A 1 140 ? -0.382 -0.974 11.886 1.00 94.88 140 GLY A CA 1
ATOM 1045 C C . GLY A 1 140 ? -0.798 -2.272 12.581 1.00 94.88 140 GLY A C 1
ATOM 1046 O O . GLY A 1 140 ? -1.592 -2.255 13.522 1.00 94.88 140 GLY A O 1
ATOM 1047 N N . VAL A 1 141 ? -0.207 -3.401 12.184 1.00 94.81 141 VAL A N 1
ATOM 1048 C CA . VAL A 1 141 ? -0.488 -4.705 12.801 1.00 94.81 141 VAL A CA 1
ATOM 1049 C C . VAL A 1 141 ? 0.003 -4.747 14.251 1.00 94.81 141 VAL A C 1
ATOM 1051 O O . VAL A 1 141 ? -0.752 -5.145 15.139 1.00 94.81 141 VAL A O 1
ATOM 1054 N N . MET A 1 142 ? 1.233 -4.298 14.519 1.00 94.62 142 MET A N 1
ATOM 1055 C CA . MET A 1 142 ? 1.831 -4.336 15.859 1.00 94.62 142 MET A CA 1
ATOM 1056 C C . MET A 1 142 ? 1.085 -3.452 16.857 1.00 94.62 142 MET A C 1
ATOM 1058 O O . MET A 1 142 ? 0.832 -3.879 17.985 1.00 94.62 142 MET A O 1
ATOM 1062 N N . THR A 1 143 ? 0.704 -2.237 16.459 1.00 92.81 143 THR A N 1
ATOM 1063 C CA . THR A 1 143 ? -0.034 -1.310 17.335 1.00 92.81 143 THR A CA 1
ATOM 1064 C C . THR A 1 143 ? -1.389 -1.886 17.732 1.00 92.81 143 THR A C 1
ATOM 1066 O O . THR A 1 143 ? -1.720 -1.922 18.920 1.00 92.81 143 THR A O 1
ATOM 1069 N N . ARG A 1 144 ? -2.142 -2.436 16.773 1.00 92.19 144 ARG A N 1
ATOM 1070 C CA . ARG A 1 144 ? -3.421 -3.093 17.058 1.00 92.19 144 ARG A CA 1
ATOM 1071 C C . ARG A 1 144 ? -3.262 -4.355 17.909 1.00 92.19 144 ARG A C 1
ATOM 1073 O O . ARG A 1 144 ? -4.030 -4.539 18.852 1.00 92.19 144 ARG A O 1
ATOM 1080 N N . ALA A 1 145 ? -2.290 -5.216 17.598 1.00 90.00 145 ALA A N 1
ATOM 1081 C CA . ALA A 1 145 ? -2.042 -6.442 18.358 1.00 90.00 145 ALA A CA 1
ATOM 1082 C C . ALA A 1 145 ? -1.658 -6.130 19.811 1.00 90.00 145 ALA A C 1
ATOM 1084 O O . ALA A 1 145 ? -2.180 -6.748 20.735 1.00 90.00 145 ALA A O 1
ATOM 1085 N N . SER A 1 146 ? -0.825 -5.108 20.021 1.00 89.25 146 SER A N 1
ATOM 1086 C CA . SER A 1 146 ? -0.423 -4.656 21.356 1.00 89.25 146 SER A CA 1
ATOM 1087 C C . SER A 1 146 ? -1.621 -4.188 22.185 1.00 89.25 146 SER A C 1
ATOM 1089 O O . SER A 1 146 ? -1.757 -4.579 23.344 1.00 89.25 146 SER A O 1
ATOM 1091 N N . LEU A 1 147 ? -2.534 -3.402 21.601 1.00 88.00 147 LEU A N 1
ATOM 1092 C CA . LEU A 1 147 ? -3.773 -2.989 22.275 1.00 88.00 147 LEU A CA 1
ATOM 1093 C C . LEU A 1 147 ? -4.680 -4.190 22.583 1.00 88.00 147 LEU A C 1
ATOM 1095 O O . LEU A 1 147 ? -5.185 -4.303 23.698 1.00 88.00 147 LEU A O 1
ATOM 1099 N N . GLY A 1 148 ? -4.827 -5.116 21.629 1.00 87.69 148 GLY A N 1
ATOM 1100 C CA . GLY A 1 148 ? -5.632 -6.328 21.791 1.00 87.69 148 GLY A CA 1
ATOM 1101 C C . GLY A 1 148 ? -5.127 -7.255 22.900 1.00 87.69 148 GLY A C 1
ATOM 1102 O O . GLY A 1 148 ? -5.917 -7.697 23.728 1.00 87.69 148 GLY A O 1
ATOM 1103 N N . HIS A 1 149 ? -3.818 -7.507 22.965 1.00 90.06 149 HIS A N 1
ATOM 1104 C CA . HIS A 1 149 ? -3.216 -8.383 23.979 1.00 90.06 149 HIS A CA 1
ATOM 1105 C C . HIS A 1 149 ? -3.123 -7.747 25.369 1.00 90.06 149 HIS A C 1
ATOM 1107 O O . HIS A 1 149 ? -3.057 -8.466 26.361 1.00 90.06 149 HIS A O 1
ATOM 1113 N N . THR A 1 150 ? -3.141 -6.416 25.461 1.00 86.50 150 THR A N 1
ATOM 1114 C CA . THR A 1 150 ? -3.135 -5.700 26.748 1.00 86.50 150 THR A CA 1
ATOM 1115 C C . THR A 1 150 ? -4.537 -5.384 27.273 1.00 86.50 150 THR A C 1
ATOM 1117 O O . THR A 1 150 ? -4.661 -4.720 28.299 1.00 86.50 150 THR A O 1
ATOM 1120 N N . GLY A 1 151 ? -5.595 -5.823 26.579 1.00 79.75 151 GLY A N 1
ATOM 1121 C CA . GLY A 1 151 ? -6.986 -5.554 26.957 1.00 79.75 151 GLY A CA 1
ATOM 1122 C C . GLY A 1 151 ? -7.385 -4.076 26.871 1.00 79.75 151 GLY A C 1
ATOM 1123 O O . GLY A 1 151 ? -8.430 -3.691 27.392 1.00 79.75 151 GLY A O 1
ATOM 1124 N N . ARG A 1 152 ? -6.566 -3.229 26.233 1.00 80.81 152 ARG A N 1
ATOM 1125 C CA . ARG A 1 152 ? -6.869 -1.805 26.057 1.00 80.81 152 ARG A CA 1
ATOM 1126 C C . ARG A 1 152 ? -7.940 -1.620 24.989 1.00 80.81 152 ARG A C 1
ATOM 1128 O O . ARG A 1 152 ? -8.096 -2.435 24.078 1.00 80.81 152 ARG A O 1
ATOM 1135 N N . ILE A 1 153 ? -8.649 -0.497 25.074 1.00 80.12 153 ILE A N 1
ATOM 1136 C CA . ILE A 1 153 ? -9.610 -0.098 24.046 1.00 80.12 153 ILE A CA 1
ATOM 1137 C C . ILE A 1 153 ? -8.861 0.019 22.711 1.00 80.12 153 ILE A C 1
ATOM 1139 O O . ILE A 1 153 ? -7.833 0.692 22.618 1.00 80.12 153 ILE A O 1
ATOM 1143 N N . LYS A 1 154 ? -9.371 -0.666 21.683 1.00 80.25 154 LYS A N 1
ATOM 1144 C CA . LYS A 1 154 ? -8.816 -0.691 20.323 1.00 80.25 154 LYS A CA 1
ATOM 1145 C C . LYS A 1 154 ? -9.160 0.608 19.586 1.00 80.25 154 LYS A C 1
ATOM 1147 O O . LYS A 1 154 ? -9.911 0.579 18.622 1.00 80.25 154 LYS A O 1
ATOM 1152 N N . HIS A 1 155 ? -8.627 1.721 20.079 1.00 81.19 155 HIS A N 1
ATOM 1153 C CA . HIS A 1 155 ? -8.797 3.049 19.505 1.00 81.19 155 HIS A CA 1
ATOM 1154 C C . HIS A 1 155 ? -7.452 3.779 19.459 1.00 81.19 155 HIS A C 1
ATOM 1156 O O . HIS A 1 155 ? -6.689 3.756 20.431 1.00 81.19 155 HIS A O 1
ATOM 1162 N N . ALA A 1 156 ? -7.144 4.421 18.333 1.00 80.88 156 ALA A N 1
ATOM 1163 C CA . ALA A 1 156 ? -5.925 5.213 18.201 1.00 80.88 156 ALA A CA 1
ATOM 1164 C C . ALA A 1 156 ? -6.054 6.566 18.921 1.00 80.88 156 ALA A C 1
ATOM 1166 O O . ALA A 1 156 ? -6.769 7.457 18.472 1.00 80.88 156 ALA A O 1
ATOM 1167 N N . GLY A 1 157 ? -5.294 6.751 20.003 1.00 89.12 157 GLY A N 1
ATOM 1168 C CA . GLY A 1 157 ? -5.110 8.069 20.616 1.00 89.12 157 GLY A CA 1
ATOM 1169 C C . GLY A 1 157 ? -4.211 8.991 19.778 1.00 89.12 157 GLY A C 1
ATOM 1170 O O . GLY A 1 157 ? -3.570 8.560 18.817 1.00 89.12 157 GLY A O 1
ATOM 1171 N N . ALA A 1 158 ? -4.094 10.260 20.185 1.00 90.62 158 ALA A N 1
ATOM 1172 C CA . ALA A 1 158 ? -3.327 11.280 19.457 1.00 90.62 158 ALA A CA 1
ATOM 1173 C C . ALA A 1 158 ? -1.863 10.881 19.186 1.00 90.62 158 ALA A C 1
ATOM 1175 O O . ALA A 1 158 ? -1.344 11.124 18.098 1.00 90.62 158 ALA A O 1
ATOM 1176 N N . LEU A 1 159 ? -1.208 10.216 20.145 1.00 91.44 159 LEU A N 1
ATOM 1177 C CA . LEU A 1 159 ? 0.172 9.754 19.980 1.00 91.44 159 LEU A CA 1
ATOM 1178 C C . LEU A 1 159 ? 0.290 8.671 18.897 1.00 91.44 159 LEU A C 1
ATOM 1180 O O . LEU A 1 159 ? 1.202 8.720 18.079 1.00 91.44 159 LEU A O 1
ATOM 1184 N N . THR A 1 160 ? -0.651 7.724 18.846 1.00 92.31 160 THR A N 1
ATOM 1185 C CA . THR A 1 160 ? -0.680 6.672 17.819 1.00 92.31 160 THR A CA 1
ATOM 1186 C C . THR A 1 160 ? -0.888 7.267 16.430 1.00 92.31 160 THR A C 1
ATOM 1188 O O . THR A 1 160 ? -0.194 6.889 15.489 1.00 92.31 160 THR A O 1
ATOM 1191 N N . VAL A 1 161 ? -1.786 8.249 16.308 1.00 94.50 161 VAL A N 1
ATOM 1192 C CA . VAL A 1 161 ? -1.986 8.987 15.052 1.00 94.50 161 VAL A CA 1
ATOM 1193 C C . VAL A 1 161 ? -0.708 9.715 14.644 1.00 94.50 161 VAL A C 1
ATOM 1195 O O . VAL A 1 161 ? -0.287 9.599 13.496 1.00 94.50 161 VAL A O 1
ATOM 1198 N N . MET A 1 162 ? -0.042 10.397 15.580 1.00 95.62 162 MET A N 1
ATOM 1199 C CA . MET A 1 162 ? 1.231 11.072 15.316 1.00 95.62 162 MET A CA 1
ATOM 1200 C C . MET A 1 162 ? 2.299 10.094 14.811 1.00 95.62 162 MET A C 1
ATOM 1202 O O . MET A 1 162 ? 2.978 10.383 13.830 1.00 95.62 162 MET A O 1
ATOM 1206 N N . MET A 1 163 ? 2.412 8.906 15.416 1.00 95.56 163 MET A N 1
ATOM 1207 C CA . MET A 1 163 ? 3.332 7.860 14.951 1.00 95.56 163 MET A CA 1
ATOM 1208 C C . MET A 1 163 ? 3.034 7.438 13.507 1.00 95.56 163 MET A C 1
ATOM 1210 O O . MET A 1 163 ? 3.955 7.321 12.701 1.00 95.56 163 MET A O 1
ATOM 1214 N N . TYR A 1 164 ? 1.759 7.240 13.157 1.00 96.56 164 TYR A N 1
ATOM 1215 C CA . TYR A 1 164 ? 1.372 6.895 11.787 1.00 96.56 164 TYR A CA 1
ATOM 1216 C C . TYR A 1 164 ? 1.710 8.008 10.794 1.00 96.56 164 TYR A C 1
ATOM 1218 O O . TYR A 1 164 ? 2.219 7.714 9.711 1.00 96.56 164 TYR A O 1
ATOM 1226 N N . LEU A 1 165 ? 1.468 9.270 11.156 1.00 97.06 165 LEU A N 1
ATOM 1227 C CA . LEU A 1 165 ? 1.798 10.418 10.310 1.00 97.06 165 LEU A CA 1
ATOM 1228 C C . LEU A 1 165 ? 3.308 10.543 10.096 1.00 97.06 165 LEU A C 1
ATOM 1230 O O . LEU A 1 165 ? 3.744 10.682 8.957 1.00 97.06 165 LEU A O 1
ATOM 1234 N N . LEU A 1 166 ? 4.106 10.430 11.160 1.00 96.94 166 LEU A N 1
ATOM 1235 C CA . LEU A 1 166 ? 5.565 10.523 11.080 1.00 96.94 166 LEU A CA 1
ATOM 1236 C C . LEU A 1 166 ? 6.168 9.409 10.223 1.00 96.94 166 LEU A C 1
ATOM 1238 O O . LEU A 1 166 ? 7.043 9.681 9.406 1.00 96.94 166 LEU A O 1
ATOM 1242 N N . VAL A 1 167 ? 5.689 8.169 10.356 1.00 96.81 167 VAL A N 1
ATOM 1243 C CA . VAL A 1 167 ? 6.199 7.048 9.549 1.00 96.81 167 VAL A CA 1
ATOM 1244 C C . VAL A 1 167 ? 5.813 7.190 8.079 1.00 96.81 167 VAL A C 1
ATOM 1246 O O . VAL A 1 167 ? 6.656 6.967 7.212 1.00 96.81 167 VAL A O 1
ATOM 1249 N N . ASN A 1 168 ? 4.587 7.626 7.775 1.00 97.62 168 ASN A N 1
ATOM 1250 C CA . ASN A 1 168 ? 4.197 7.900 6.390 1.00 97.62 168 ASN A CA 1
ATOM 1251 C C . ASN A 1 168 ? 4.972 9.085 5.799 1.00 97.62 168 ASN A C 1
ATOM 1253 O O . ASN A 1 168 ? 5.447 8.995 4.671 1.00 97.62 168 ASN A O 1
AT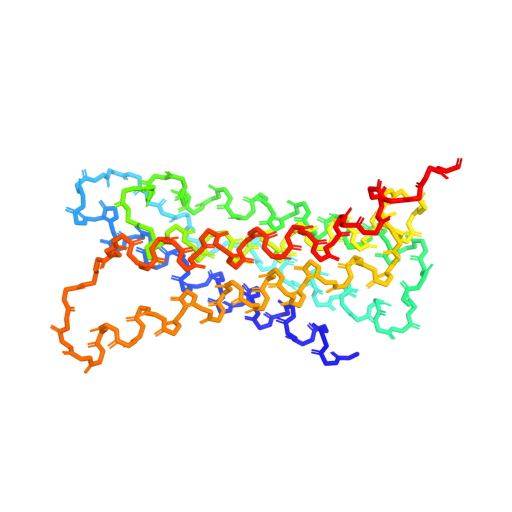OM 1257 N N . GLY A 1 169 ? 5.163 10.162 6.566 1.00 97.06 169 GLY A N 1
ATOM 1258 C CA . GLY A 1 169 ? 5.992 11.297 6.161 1.00 97.06 169 GLY A CA 1
ATOM 1259 C C . GLY A 1 169 ? 7.443 10.887 5.902 1.00 97.06 169 GLY A C 1
ATOM 1260 O O . GLY A 1 169 ? 8.009 11.241 4.871 1.00 97.06 169 GLY A O 1
ATOM 1261 N N . GLY A 1 170 ? 8.022 10.063 6.779 1.00 96.06 170 GLY A N 1
ATOM 1262 C CA . GLY A 1 170 ? 9.358 9.496 6.602 1.00 96.06 170 GLY A CA 1
ATOM 1263 C C . GLY A 1 170 ? 9.474 8.610 5.359 1.00 96.06 170 GLY A C 1
ATOM 1264 O O . GLY A 1 170 ? 10.459 8.710 4.634 1.00 96.06 170 GLY A O 1
ATOM 1265 N N . ALA A 1 171 ? 8.459 7.791 5.063 1.00 96.38 171 ALA A N 1
ATOM 1266 C CA . ALA A 1 171 ? 8.418 6.989 3.840 1.00 96.38 171 ALA A CA 1
ATOM 1267 C C . ALA A 1 171 ? 8.378 7.867 2.578 1.00 96.38 171 ALA A C 1
ATOM 1269 O O . ALA A 1 171 ? 9.149 7.631 1.651 1.00 96.38 171 ALA A O 1
ATOM 1270 N N . ILE A 1 172 ? 7.546 8.915 2.563 1.00 96.00 172 ILE A N 1
ATOM 1271 C CA . ILE A 1 172 ? 7.479 9.881 1.452 1.00 96.00 172 ILE A CA 1
ATOM 1272 C C . ILE A 1 172 ? 8.838 10.557 1.252 1.00 96.00 172 ILE A C 1
ATOM 1274 O O . ILE A 1 172 ? 9.358 10.561 0.139 1.00 96.00 172 ILE A O 1
ATOM 1278 N N . LEU A 1 173 ? 9.445 11.074 2.323 1.00 94.62 173 LEU A N 1
ATOM 1279 C CA . LEU A 1 173 ? 10.766 11.704 2.255 1.00 94.62 173 LEU A CA 1
ATOM 1280 C C . LEU A 1 173 ? 11.846 10.729 1.783 1.00 94.62 173 LEU A C 1
ATOM 1282 O O . LEU A 1 173 ? 12.743 11.131 1.050 1.00 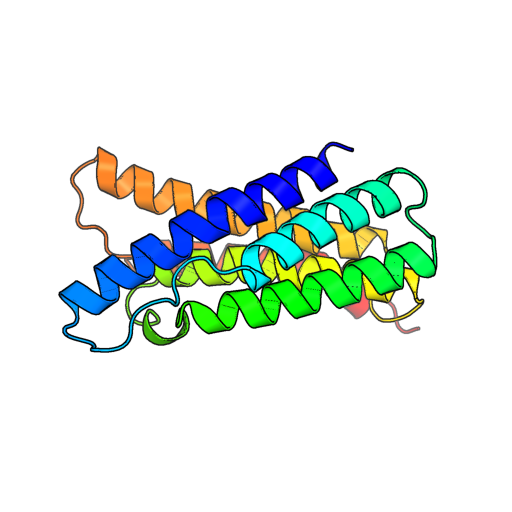94.62 173 LEU A O 1
ATOM 1286 N N . ARG A 1 174 ? 11.769 9.447 2.152 1.00 94.38 174 ARG A N 1
ATOM 1287 C CA . ARG A 1 174 ? 12.756 8.459 1.707 1.00 94.38 174 ARG A CA 1
ATOM 1288 C C . ARG A 1 174 ? 12.664 8.168 0.210 1.00 94.38 174 ARG A C 1
ATOM 1290 O O . ARG A 1 174 ? 13.707 7.937 -0.392 1.00 94.38 174 ARG A O 1
ATOM 1297 N N . VAL A 1 175 ? 11.455 8.165 -0.353 1.00 93.06 175 VAL A N 1
ATOM 1298 C CA . VAL A 1 175 ? 11.204 7.863 -1.774 1.00 93.06 175 VAL A CA 1
ATOM 1299 C C . VAL A 1 175 ? 11.431 9.082 -2.665 1.00 93.06 175 VAL A C 1
ATOM 1301 O O . VAL A 1 175 ? 11.992 8.953 -3.743 1.00 93.06 175 VAL A O 1
ATOM 1304 N N . PHE A 1 176 ? 10.997 10.265 -2.226 1.00 91.50 176 PHE A N 1
ATOM 1305 C CA . PHE A 1 176 ? 10.991 11.474 -3.058 1.00 91.50 176 PHE A CA 1
ATOM 1306 C C . PHE A 1 176 ? 12.020 12.528 -2.635 1.00 91.50 176 PHE A C 1
ATOM 1308 O O . PHE A 1 176 ? 12.186 13.535 -3.321 1.00 91.50 176 PHE A O 1
ATOM 1315 N N . GLY A 1 177 ? 12.716 12.327 -1.514 1.00 85.44 177 GLY A N 1
ATOM 1316 C CA . GLY A 1 177 ? 13.681 13.293 -0.993 1.00 85.44 177 GLY A CA 1
ATOM 1317 C C . GLY A 1 177 ? 14.807 13.563 -1.982 1.00 85.44 177 GLY A C 1
ATOM 1318 O O . GLY A 1 177 ? 15.039 14.715 -2.326 1.00 85.44 177 GLY A O 1
ATOM 1319 N N . ALA A 1 178 ? 15.452 12.516 -2.503 1.00 76.44 178 ALA A N 1
ATOM 1320 C CA . ALA A 1 178 ? 16.551 12.658 -3.460 1.00 76.44 178 ALA A CA 1
ATOM 1321 C C . ALA A 1 178 ? 16.116 13.365 -4.758 1.00 76.44 178 ALA A C 1
ATOM 1323 O O . ALA A 1 178 ? 16.806 14.271 -5.224 1.00 76.44 178 ALA A O 1
ATOM 1324 N N . SER A 1 179 ? 14.922 13.048 -5.273 1.00 70.38 179 SER A N 1
ATOM 1325 C CA . SER A 1 179 ? 14.347 13.715 -6.451 1.00 70.38 179 SER A CA 1
ATOM 1326 C C . SER A 1 179 ? 14.009 15.196 -6.239 1.00 70.38 179 SER A C 1
ATOM 1328 O O . SER A 1 179 ? 13.818 15.916 -7.211 1.00 70.38 179 SER A O 1
ATOM 1330 N N . LEU A 1 180 ? 13.930 15.669 -4.989 1.00 67.69 180 LEU A N 1
ATOM 1331 C CA . LEU A 1 180 ? 13.699 17.082 -4.675 1.00 67.69 180 LEU A CA 1
ATOM 1332 C C . LEU A 1 180 ? 14.993 17.917 -4.687 1.00 67.69 180 LEU A C 1
ATOM 1334 O O . LEU A 1 180 ? 14.924 19.136 -4.831 1.00 67.69 180 LEU A O 1
ATOM 1338 N N . TYR A 1 181 ? 16.156 17.279 -4.502 1.00 62.38 181 TYR A N 1
ATOM 1339 C CA . TYR A 1 181 ? 17.453 17.956 -4.368 1.00 62.38 181 TYR A CA 1
ATOM 1340 C C . TYR A 1 181 ? 18.274 18.001 -5.662 1.00 62.38 181 TYR A C 1
ATOM 1342 O O . TYR A 1 181 ? 19.214 18.790 -5.743 1.00 62.38 181 TYR A O 1
ATOM 1350 N N . LEU A 1 182 ? 17.932 17.197 -6.669 1.00 54.84 182 LEU A N 1
ATOM 1351 C CA . LEU A 1 182 ? 18.617 17.188 -7.960 1.00 54.84 182 LEU A CA 1
ATOM 1352 C C . LEU A 1 182 ? 17.721 17.840 -9.028 1.00 54.84 182 LEU A C 1
ATOM 1354 O O . LEU A 1 182 ? 16.770 17.200 -9.477 1.00 54.84 182 LEU A O 1
ATOM 1358 N N . PRO A 1 183 ? 17.976 19.101 -9.438 1.00 50.06 183 PRO A N 1
ATOM 1359 C CA . PRO A 1 183 ? 17.406 19.604 -10.681 1.00 50.06 183 PRO A CA 1
ATOM 1360 C C . PRO A 1 183 ? 17.984 18.765 -11.830 1.00 50.06 183 PRO A C 1
ATOM 1362 O O . PRO A 1 183 ? 19.198 18.563 -11.886 1.00 50.06 183 PRO A O 1
ATOM 1365 N N . GLY A 1 184 ? 17.093 18.218 -12.661 1.00 51.81 184 GLY A N 1
ATOM 1366 C CA . GLY A 1 184 ? 17.433 17.369 -13.809 1.00 51.81 184 GLY A CA 1
ATOM 1367 C C . GLY A 1 184 ? 18.279 18.052 -14.874 1.00 51.81 184 GLY A C 1
ATOM 1368 O O . GLY A 1 184 ? 18.303 19.303 -14.917 1.00 51.81 184 GLY A O 1
#

Radius of gyration: 16.75 Å; chains: 1; bounding box: 43×34×47 Å

Foldseek 3Di:
DVLLVLLLCLLVVLLVVLQVVLQVVCVVVVHPDHQDPDDPLSVVLSVLSNVLSVCCVVPVLDLVSLVSLQVSLVSLVVNLVSSVLVVCPQAVLSNLSSQLSNLSSVLSNQSSQCSVVHDFHNVLSVLSSPLGNVVSNVLSVVVQVVCVVVVHDSGDDPVSVVVNVVSNVVSCCSNCVVVVPDDD